Protein AF-0000000085131826 (afdb_homodimer)

InterPro domains:
  IPR032808 DoxX family [PF07681] (9-89)
  IPR051907 DoxX-like inner membrane-associated oxidoreductase [PTHR33452] (5-126)

Solvent-accessible surface area (backbone atoms only — not comparable to full-atom values): 12426 Å² total; per-residue (Å²): 129,56,71,66,39,53,52,33,40,51,50,11,44,37,35,42,13,56,40,31,32,53,53,9,47,40,25,53,76,53,46,74,66,50,27,58,48,36,41,75,70,67,45,75,63,24,58,58,52,41,31,50,48,9,50,50,24,30,52,19,16,49,16,34,56,70,34,42,39,29,45,61,18,28,52,51,39,41,52,49,50,53,53,48,36,59,61,72,28,51,30,90,79,45,63,91,51,72,69,24,52,52,24,42,51,52,34,32,48,50,40,16,38,43,10,25,36,36,35,54,51,45,44,84,69,81,64,39,75,128,130,57,70,66,38,54,52,35,39,51,50,11,43,38,35,41,12,55,41,30,30,52,52,9,48,41,25,53,76,54,46,74,66,51,27,58,47,36,42,75,69,67,44,74,63,25,58,58,52,42,30,50,47,10,52,49,24,29,51,20,14,50,14,35,56,69,34,42,38,28,42,60,18,28,52,51,40,42,53,50,50,53,52,48,37,61,62,72,28,51,31,90,78,45,64,91,52,72,68,24,51,50,24,41,50,53,34,32,49,49,40,15,36,44,9,26,33,34,35,54,51,45,43,84,68,81,65,40,74,125

Nearest PDB structures (foldseek):
  5vju-assembly1_A  TM=4.069E-01  e=2.641E+00  synthetic construct
  7vq3-assembly1_A  TM=3.635E-01  e=3.935E+00  Arabidopsis thaliana
  8d9p-assembly1_A  TM=3.200E-01  e=3.067E+00  synthetic construct
  5tcx-assembly1_A  TM=3.726E-01  e=9.652E+00  Homo sapiens
  5vju-assembly1_A  TM=4.067E-01  e=2.641E+00  synthetic construct

Secondary structure (DSSP, 8-state):
--HHHHHHHHHHHHHHHHHHHHHHHHHHH--TTHHHHHHHTT-SSHHHHHHHHHHHHHHHHHHHHH-BTHHHHHHHHHHHHHHHHHHH--GGGSPSSHHHHHHHHHHHHHHHHHHHHHHHHT--SPPB--/--HHHHHHHHHHHHHHHHHHHHHHHHHHH--TTHHHHHHHTT-SSHHHHHHHHHHHHHHHHHHHHH-BTHHHHHHHHHHHHHHHHHHH--GGGSPSSHHHHHHHHHHHHHHHHHHHHHHHHT--SPPB--

pLDDT: mean 94.78, std 8.04, range [50.81, 98.94]

Structure (mmCIF, N/CA/C/O backbone):
data_AF-0000000085131826-model_v1
#
loop_
_entity.id
_entity.type
_entity.pdbx_description
1 polymer 'DoxX family protein'
#
loop_
_atom_site.group_PDB
_atom_site.id
_atom_site.type_symbol
_atom_site.label_atom_id
_atom_site.label_alt_id
_atom_site.label_comp_id
_atom_site.label_asym_id
_atom_site.label_entity_id
_atom_site.label_seq_id
_atom_site.pdbx_PDB_ins_code
_atom_site.Cartn_x
_atom_site.Cartn_y
_atom_site.Cartn_z
_atom_site.occupancy
_atom_site.B_iso_or_equiv
_atom_site.auth_seq_id
_atom_site.auth_comp_id
_atom_site.auth_asym_id
_atom_site.auth_atom_id
_atom_site.pdbx_PDB_model_num
ATOM 1 N N . MET A 1 1 ? 2.188 25.453 6.027 1 61.59 1 MET A N 1
ATOM 2 C CA . MET A 1 1 ? 2.754 24.359 5.234 1 61.59 1 MET A CA 1
ATOM 3 C C . MET A 1 1 ? 3.242 24.875 3.883 1 61.59 1 MET A C 1
ATOM 5 O O . MET A 1 1 ? 2.504 25.547 3.166 1 61.59 1 MET A O 1
ATOM 9 N N . GLY A 1 2 ? 4.602 24.828 3.598 1 81.75 2 GLY A N 1
ATOM 10 C CA . GLY A 1 2 ? 5.168 25.391 2.383 1 81.75 2 GLY A CA 1
ATOM 11 C C . GLY A 1 2 ? 4.699 24.688 1.124 1 81.75 2 GLY A C 1
ATOM 12 O O . GLY A 1 2 ? 3.922 23.734 1.195 1 81.75 2 GLY A O 1
ATOM 13 N N . LEU A 1 3 ? 4.828 25.234 0.03 1 88.88 3 LEU A N 1
ATOM 14 C CA . LEU A 1 3 ? 4.477 24.719 -1.29 1 88.88 3 LEU A CA 1
ATOM 15 C C . LEU A 1 3 ? 4.918 23.266 -1.444 1 88.88 3 LEU A C 1
ATOM 17 O O . LEU A 1 3 ? 4.195 22.453 -2.023 1 88.88 3 LEU A O 1
ATOM 21 N N . THR A 1 4 ? 6.051 23.031 -0.93 1 89.12 4 THR A N 1
ATOM 22 C CA . THR A 1 4 ? 6.594 21.688 -1.048 1 89.12 4 THR A CA 1
ATOM 23 C C . THR A 1 4 ? 5.727 20.688 -0.289 1 89.12 4 THR A C 1
ATOM 25 O O . THR A 1 4 ? 5.426 19.609 -0.799 1 89.12 4 THR A O 1
ATOM 28 N N . ALA A 1 5 ? 5.285 21 0.836 1 91.5 5 ALA A N 1
ATOM 29 C CA . ALA A 1 5 ? 4.438 20.125 1.632 1 91.5 5 ALA A CA 1
ATOM 30 C C . ALA A 1 5 ? 3.07 19.938 0.977 1 91.5 5 ALA A C 1
ATOM 32 O O . ALA A 1 5 ? 2.51 18.844 0.994 1 91.5 5 ALA A O 1
ATOM 33 N N . ARG A 1 6 ? 2.527 21 0.386 1 92.56 6 ARG A N 1
ATOM 34 C CA . ARG A 1 6 ? 1.233 20.938 -0.284 1 92.56 6 ARG A CA 1
ATOM 35 C C . ARG A 1 6 ? 1.284 20 -1.489 1 92.56 6 ARG A C 1
ATOM 37 O O . ARG A 1 6 ? 0.374 19.188 -1.694 1 92.56 6 ARG A O 1
ATOM 44 N N . VAL A 1 7 ? 2.305 20.141 -2.24 1 95.62 7 VAL A N 1
ATOM 45 C CA . VAL A 1 7 ? 2.477 19.312 -3.434 1 95.62 7 VAL A CA 1
ATOM 46 C C . VAL A 1 7 ? 2.713 17.859 -3.031 1 95.62 7 VAL A C 1
ATOM 48 O O . VAL A 1 7 ? 2.172 16.953 -3.65 1 95.62 7 VAL A O 1
ATOM 51 N N . GLY A 1 8 ? 3.506 17.641 -1.97 1 95.44 8 GLY A N 1
ATOM 52 C CA . GLY A 1 8 ? 3.738 16.297 -1.47 1 95.44 8 GLY A CA 1
ATOM 53 C C . GLY A 1 8 ? 2.469 15.609 -1.005 1 95.44 8 GLY A C 1
ATOM 54 O O . GLY A 1 8 ? 2.266 14.422 -1.279 1 95.44 8 GLY A O 1
ATOM 55 N N . ARG A 1 9 ? 1.674 16.328 -0.325 1 95.19 9 ARG A N 1
ATOM 56 C CA . ARG A 1 9 ? 0.411 15.781 0.151 1 95.19 9 ARG A CA 1
ATOM 57 C C . ARG A 1 9 ? -0.512 15.438 -1.015 1 95.19 9 ARG A C 1
ATOM 59 O O . ARG A 1 9 ? -1.183 14.406 -1.002 1 95.19 9 ARG A O 1
ATOM 66 N N . LEU A 1 10 ? -0.528 16.328 -1.999 1 96.12 10 LEU A N 1
ATOM 67 C CA . LEU A 1 10 ? -1.319 16.062 -3.195 1 96.12 10 LEU A CA 1
ATOM 68 C C . LEU A 1 10 ? -0.824 14.805 -3.908 1 96.12 10 LEU A C 1
ATOM 70 O O . LEU A 1 10 ? -1.617 13.922 -4.25 1 96.12 10 LEU A O 1
ATOM 74 N N . LEU A 1 11 ? 0.482 14.719 -4.066 1 97.62 11 LEU A N 1
ATOM 75 C CA . LEU A 1 11 ? 1.066 13.578 -4.758 1 97.62 11 LEU A CA 1
ATOM 76 C C . LEU A 1 11 ? 0.832 12.289 -3.973 1 97.62 11 LEU A C 1
ATOM 78 O O . LEU A 1 11 ? 0.579 11.234 -4.562 1 97.62 11 LEU A O 1
ATOM 82 N N . GLY A 1 12 ? 0.965 12.359 -2.65 1 98.12 12 GLY A N 1
ATOM 83 C CA . GLY A 1 12 ? 0.693 11.195 -1.815 1 98.12 12 GLY A CA 1
ATOM 84 C C . GLY A 1 12 ? -0.727 10.68 -1.953 1 98.12 12 GLY A C 1
ATOM 85 O O . GLY A 1 12 ? -0.943 9.484 -2.141 1 98.12 12 GLY A O 1
ATOM 86 N N . ARG A 1 13 ? -1.627 11.562 -1.936 1 97.5 13 ARG A N 1
ATOM 87 C CA . ARG A 1 13 ? -3.033 11.195 -2.062 1 97.5 13 ARG A CA 1
ATOM 88 C C . ARG A 1 13 ? -3.326 10.609 -3.441 1 97.5 13 ARG A C 1
ATOM 90 O O . ARG A 1 13 ? -3.971 9.57 -3.555 1 97.5 13 ARG A O 1
ATOM 97 N N . VAL A 1 14 ? -2.881 11.266 -4.484 1 98.69 14 VAL A N 1
ATOM 98 C CA . VAL A 1 14 ? -3.166 10.852 -5.855 1 98.69 14 VAL A CA 1
ATOM 99 C C . VAL A 1 14 ? -2.514 9.5 -6.141 1 98.69 14 VAL A C 1
ATOM 101 O O . VAL A 1 14 ? -3.068 8.68 -6.871 1 98.69 14 VAL A O 1
ATOM 104 N N . ALA A 1 15 ? -1.394 9.242 -5.504 1 98.88 15 ALA A N 1
ATOM 105 C CA . ALA A 1 15 ? -0.682 7.98 -5.707 1 98.88 15 ALA A CA 1
ATOM 106 C C . ALA A 1 15 ? -1.473 6.805 -5.137 1 98.88 15 ALA A C 1
ATOM 108 O O . ALA A 1 15 ? -1.3 5.664 -5.57 1 98.88 15 ALA A O 1
ATOM 109 N N . LEU A 1 16 ? -2.373 7.031 -4.219 1 98.88 16 LEU A N 1
ATOM 110 C CA . LEU A 1 16 ? -3.18 5.988 -3.594 1 98.88 16 LEU A CA 1
ATOM 111 C C . LEU A 1 16 ? -4.336 5.574 -4.5 1 98.88 16 LEU A C 1
ATOM 113 O O . LEU A 1 16 ? -4.867 4.469 -4.375 1 98.88 16 LEU A O 1
ATOM 117 N N . ALA A 1 17 ? -4.707 6.328 -5.434 1 98.94 17 ALA A N 1
ATOM 118 C CA . ALA A 1 17 ? -5.988 6.23 -6.133 1 98.94 17 ALA A CA 1
ATOM 119 C C . ALA A 1 17 ? -5.973 5.086 -7.141 1 98.94 17 ALA A C 1
ATOM 121 O O . ALA A 1 17 ? -6.93 4.305 -7.219 1 98.94 17 ALA A O 1
ATOM 122 N N . PRO A 1 18 ? -4.902 4.91 -7.879 1 98.94 18 PRO A N 1
ATOM 123 C CA . PRO A 1 18 ? -4.984 4.004 -9.023 1 98.94 18 PRO A CA 1
ATOM 124 C C . PR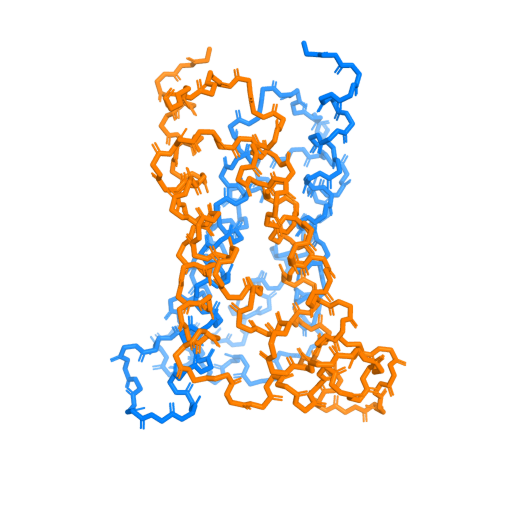O A 1 18 ? -5.293 2.564 -8.625 1 98.94 18 PRO A C 1
ATOM 126 O O . PRO A 1 18 ? -6.023 1.866 -9.328 1 98.94 18 PRO A O 1
ATOM 129 N N . ILE A 1 19 ? -4.785 2.066 -7.512 1 98.88 19 ILE A N 1
ATOM 130 C CA . ILE A 1 19 ? -5.012 0.676 -7.129 1 98.88 19 ILE A CA 1
ATOM 131 C C . ILE A 1 19 ? -6.508 0.437 -6.922 1 98.88 19 ILE A C 1
ATOM 133 O O . ILE A 1 19 ? -7.031 -0.614 -7.301 1 98.88 19 ILE A O 1
ATOM 137 N N . PHE A 1 20 ? -7.191 1.429 -6.387 1 98.94 20 PHE A N 1
ATOM 138 C CA . PHE A 1 20 ? -8.617 1.278 -6.129 1 98.94 20 PHE A CA 1
ATOM 139 C C . PHE A 1 20 ? -9.414 1.407 -7.422 1 98.94 20 PHE A C 1
ATOM 141 O O . PHE A 1 20 ? -10.391 0.676 -7.633 1 98.94 20 PHE A O 1
ATOM 148 N N . ILE A 1 21 ? -9.031 2.336 -8.266 1 98.94 21 ILE A N 1
ATOM 149 C CA . ILE A 1 21 ? -9.75 2.543 -9.516 1 98.94 21 ILE A CA 1
ATOM 150 C C . ILE A 1 21 ? -9.602 1.309 -10.406 1 98.94 21 ILE A C 1
ATOM 152 O O . ILE A 1 21 ? -10.594 0.791 -10.922 1 98.94 21 ILE A O 1
ATOM 156 N N . VAL A 1 22 ? -8.43 0.796 -10.531 1 98.56 22 VAL A N 1
ATOM 157 C CA . VAL A 1 22 ? -8.156 -0.328 -11.422 1 98.56 22 VAL A CA 1
ATOM 158 C C . VAL A 1 22 ? -8.773 -1.603 -10.852 1 98.56 22 VAL A C 1
ATOM 160 O O . VAL A 1 22 ? -9.484 -2.324 -11.547 1 98.56 22 VAL A O 1
ATOM 163 N N . ALA A 1 23 ? -8.516 -1.938 -9.578 1 98.12 23 ALA A N 1
ATOM 164 C CA . ALA A 1 23 ? -9.086 -3.129 -8.953 1 98.12 23 ALA A CA 1
ATOM 165 C C . ALA A 1 23 ? -10.609 -3.062 -8.922 1 98.12 23 ALA A C 1
ATOM 167 O O . ALA A 1 23 ? -11.289 -4.074 -9.125 1 98.12 23 ALA A O 1
ATOM 168 N N . GLY A 1 24 ? -11.078 -1.863 -8.625 1 98.69 24 GLY A N 1
ATOM 169 C CA . GLY A 1 24 ? -12.523 -1.702 -8.617 1 98.69 24 GLY A CA 1
ATOM 170 C C . GLY A 1 24 ? -13.156 -1.951 -9.977 1 98.69 24 GLY A C 1
ATOM 171 O O . GLY A 1 24 ? -14.18 -2.633 -10.07 1 98.69 24 GLY A O 1
ATOM 172 N N . PHE A 1 25 ? -12.578 -1.338 -10.961 1 98.38 25 PHE A N 1
ATOM 173 C CA . PHE A 1 25 ? -13.102 -1.524 -12.312 1 98.38 25 PHE A CA 1
ATOM 174 C C . PHE A 1 25 ? -13.062 -2.994 -12.703 1 98.38 25 PHE A C 1
ATOM 176 O O . PHE A 1 25 ? -14 -3.504 -13.312 1 98.38 25 PHE A O 1
ATOM 183 N N . GLU A 1 26 ? -11.984 -3.666 -12.406 1 97.38 26 GLU A N 1
ATOM 184 C CA . GLU A 1 26 ? -11.883 -5.094 -12.68 1 97.38 26 GLU A CA 1
ATOM 185 C C . GLU A 1 26 ? -12.977 -5.879 -11.961 1 97.38 26 GLU A C 1
ATOM 187 O O . GLU A 1 26 ? -13.602 -6.766 -12.547 1 97.38 26 GLU A O 1
ATOM 192 N N . ALA A 1 27 ? -13.18 -5.523 -10.688 1 97.75 27 ALA A N 1
ATOM 193 C CA . ALA A 1 27 ? -14.203 -6.211 -9.898 1 97.75 27 ALA A CA 1
ATOM 194 C C . ALA A 1 27 ? -15.594 -5.977 -10.484 1 97.75 27 ALA A C 1
ATOM 196 O O . ALA A 1 27 ? -16.453 -6.859 -10.422 1 97.75 27 ALA A O 1
ATOM 197 N N . LEU A 1 28 ? -15.805 -4.824 -11.062 1 97.38 28 LEU A N 1
ATOM 198 C CA . LEU A 1 28 ? -17.078 -4.469 -11.672 1 97.38 28 LEU A CA 1
ATOM 199 C C . LEU A 1 28 ? -17.281 -5.207 -12.992 1 97.38 28 LEU A C 1
ATOM 201 O O . LEU A 1 28 ? -18.344 -5.773 -13.234 1 97.38 28 LEU A O 1
ATOM 205 N N . ARG A 1 29 ? -16.234 -5.262 -13.758 1 96.44 29 ARG A N 1
ATOM 206 C CA . ARG A 1 29 ? -16.344 -5.766 -15.125 1 96.44 29 ARG A CA 1
ATOM 207 C C . ARG A 1 29 ? -16.219 -7.285 -15.164 1 96.44 29 ARG A C 1
ATOM 209 O O . ARG A 1 29 ? -16.938 -7.957 -15.898 1 96.44 29 ARG A O 1
ATOM 216 N N . ASP A 1 30 ? -15.305 -7.805 -14.406 1 95.94 30 ASP A N 1
ATOM 217 C CA . ASP A 1 30 ? -14.977 -9.227 -14.344 1 95.94 30 ASP A CA 1
ATOM 218 C C . ASP A 1 30 ? -14.516 -9.625 -12.945 1 95.94 30 ASP A C 1
ATOM 220 O O . ASP A 1 30 ? -13.312 -9.656 -12.664 1 95.94 30 ASP A O 1
ATOM 224 N N . PRO A 1 31 ? -15.484 -10.047 -12.203 1 95.31 31 PRO A N 1
ATOM 225 C CA . PRO A 1 31 ? -15.172 -10.289 -10.789 1 95.31 31 PRO A CA 1
ATOM 226 C C . PRO A 1 31 ? -14.172 -11.422 -10.594 1 95.31 31 PRO A C 1
ATOM 228 O O . PRO A 1 31 ? -13.555 -11.531 -9.531 1 95.31 31 PRO A O 1
ATOM 231 N N . GLY A 1 32 ? -14.078 -12.281 -11.68 1 93.19 32 GLY A N 1
ATOM 232 C CA . GLY A 1 32 ? -13.133 -13.375 -11.555 1 93.19 32 GLY A CA 1
ATOM 233 C C . GLY A 1 32 ? -13.414 -14.281 -10.375 1 93.19 32 GLY A C 1
ATOM 234 O O . GLY A 1 32 ? -14.547 -14.727 -10.188 1 93.19 32 GLY A O 1
ATOM 235 N N . HIS A 1 33 ? -12.383 -14.562 -9.57 1 93.5 33 HIS A N 1
ATOM 236 C CA . HIS A 1 33 ? -12.492 -15.508 -8.469 1 93.5 33 HIS A CA 1
ATOM 237 C C . HIS A 1 33 ? -12.992 -14.82 -7.203 1 93.5 33 HIS A C 1
ATOM 239 O O . HIS A 1 33 ? -13.273 -15.477 -6.199 1 93.5 33 HIS A O 1
ATOM 245 N N . ARG A 1 34 ? -13.242 -13.555 -7.223 1 96.44 34 ARG A N 1
ATOM 246 C CA . ARG A 1 34 ? -13.586 -12.789 -6.031 1 96.44 34 ARG A CA 1
ATOM 247 C C . ARG A 1 34 ? -14.883 -13.289 -5.41 1 96.44 34 ARG A C 1
ATOM 249 O O . ARG A 1 34 ? -14.977 -13.438 -4.188 1 96.44 34 ARG A O 1
ATOM 256 N N . PRO A 1 35 ? -15.852 -13.602 -6.254 1 97.69 35 PRO A N 1
ATOM 257 C CA . PRO A 1 35 ? -17.094 -14.086 -5.645 1 97.69 35 PRO A CA 1
ATOM 258 C C . PRO A 1 35 ? -16.922 -15.414 -4.914 1 97.69 35 PRO A C 1
ATOM 260 O O . PRO A 1 35 ? -17.562 -15.648 -3.883 1 97.69 35 PRO A O 1
ATOM 263 N N . GLU A 1 36 ? -16.125 -16.266 -5.387 1 96.88 36 GLU A N 1
ATOM 264 C CA . GLU A 1 36 ? -15.859 -17.531 -4.715 1 96.88 36 GLU A CA 1
ATOM 265 C C . GLU A 1 36 ? -15.219 -17.312 -3.348 1 96.88 36 GLU A C 1
ATOM 267 O O . GLU A 1 36 ? -15.57 -17.984 -2.379 1 96.88 36 GLU A O 1
ATOM 272 N N . VAL A 1 37 ? -14.297 -16.375 -3.299 1 95.06 37 VAL A N 1
ATOM 273 C CA . VAL A 1 37 ? -13.633 -16.031 -2.043 1 95.06 37 VAL A CA 1
ATOM 274 C C . VAL A 1 37 ? -14.656 -15.484 -1.053 1 95.06 37 VAL A C 1
ATOM 276 O O . VAL A 1 37 ? -14.672 -15.883 0.114 1 95.06 37 VAL A O 1
ATOM 279 N N . ALA A 1 38 ? -15.5 -14.641 -1.509 1 96.69 38 ALA A N 1
ATOM 280 C CA . ALA A 1 38 ? -16.547 -14.047 -0.673 1 96.69 38 ALA A CA 1
ATOM 281 C C . ALA A 1 38 ? -17.516 -15.109 -0.181 1 96.69 38 ALA A C 1
ATOM 283 O O . ALA A 1 38 ? -17.922 -15.094 0.981 1 96.69 38 ALA A O 1
ATOM 284 N N . ALA A 1 39 ? -17.797 -16.016 -1.112 1 97.12 39 ALA A N 1
ATOM 285 C CA . ALA A 1 39 ? -18.719 -17.109 -0.752 1 97.12 39 ALA A CA 1
ATOM 286 C C . ALA A 1 39 ? -18.109 -17.984 0.339 1 97.12 39 ALA A C 1
ATOM 288 O O . ALA A 1 39 ? -18.797 -18.375 1.28 1 97.12 39 ALA A O 1
ATOM 289 N N . LYS A 1 40 ? -16.891 -18.281 0.202 1 95.06 40 LYS A N 1
ATOM 290 C CA . LYS A 1 40 ? -16.188 -19.125 1.184 1 95.06 40 LYS A CA 1
ATOM 291 C C . LYS A 1 40 ? -16.172 -18.453 2.553 1 95.06 40 LYS A C 1
ATOM 293 O O . LYS A 1 40 ? -16.156 -19.125 3.584 1 95.06 40 LYS A O 1
ATOM 298 N N . ALA A 1 41 ? -16.234 -17.141 2.562 1 94.88 41 ALA A N 1
ATOM 299 C CA . ALA A 1 41 ? -16.234 -16.391 3.811 1 94.88 41 ALA A CA 1
ATOM 300 C C . ALA A 1 41 ? -17.641 -16.266 4.387 1 94.88 41 ALA A C 1
ATOM 302 O O . ALA A 1 41 ? -17.844 -15.656 5.438 1 94.88 41 ALA A O 1
ATOM 303 N N . GLY A 1 42 ? -18.641 -16.734 3.652 1 95.56 42 GLY A N 1
ATOM 304 C CA . GLY A 1 42 ? -20 -16.781 4.16 1 95.56 42 GLY A CA 1
ATOM 305 C C . GLY A 1 42 ? -20.797 -15.539 3.836 1 95.56 42 GLY A C 1
ATOM 306 O O . GLY A 1 42 ? -21.859 -15.297 4.438 1 95.56 42 GLY A O 1
ATOM 307 N N . LEU A 1 43 ? -20.312 -14.766 2.949 1 96.12 43 LEU A N 1
ATOM 308 C CA . LEU A 1 43 ? -21.031 -13.547 2.6 1 96.12 43 LEU A CA 1
ATOM 309 C C . LEU A 1 43 ? -22.188 -13.852 1.651 1 96.12 43 LEU A C 1
ATOM 311 O O . LEU A 1 43 ? -22.047 -14.672 0.744 1 96.12 43 LEU A O 1
ATOM 315 N N . PRO A 1 44 ? -23.281 -13.234 1.965 1 96.69 44 PRO A N 1
ATOM 316 C CA . PRO A 1 44 ? -24.422 -13.438 1.061 1 96.69 44 PRO A CA 1
ATOM 317 C C . PRO A 1 44 ? -24.266 -12.695 -0.263 1 96.69 44 PRO A C 1
ATOM 319 O O . PRO A 1 44 ? -23.562 -11.68 -0.327 1 96.69 44 PRO A O 1
ATOM 322 N N . SER A 1 45 ? -24.875 -13.25 -1.312 1 97.56 45 SER A N 1
ATOM 323 C CA . SER A 1 45 ? -24.859 -12.625 -2.631 1 97.56 45 SER A CA 1
ATOM 324 C C . SER A 1 45 ? -23.438 -12.219 -3.035 1 97.56 45 SER A C 1
ATOM 326 O O . SER A 1 45 ? -23.188 -11.062 -3.379 1 97.56 45 SER A O 1
ATOM 328 N N . PRO A 1 46 ? -22.609 -13.156 -3.137 1 97.56 46 PRO A N 1
ATOM 329 C CA . PRO A 1 46 ? -21.188 -12.852 -3.287 1 97.56 46 PRO A CA 1
ATOM 330 C C . PRO A 1 46 ? -20.891 -12.008 -4.527 1 97.56 46 PRO A C 1
ATOM 332 O O . PRO A 1 46 ? -20.109 -11.062 -4.461 1 97.56 46 PRO A O 1
ATOM 335 N N . GLU A 1 47 ? -21.438 -12.328 -5.605 1 97.62 47 GLU A N 1
ATOM 336 C CA . GLU A 1 47 ? -21.156 -11.57 -6.82 1 97.62 47 GLU A CA 1
ATOM 337 C C . GLU A 1 47 ? -21.625 -10.125 -6.691 1 97.62 47 GLU A C 1
ATOM 339 O O . GLU A 1 47 ? -20.922 -9.195 -7.105 1 97.62 47 GLU A O 1
ATOM 344 N N . LEU A 1 48 ? -22.734 -9.977 -6.141 1 97.88 48 LEU A N 1
ATOM 345 C CA . LEU A 1 48 ? -23.266 -8.625 -5.945 1 97.88 48 LEU A CA 1
ATOM 346 C C . LEU A 1 48 ? -22.359 -7.82 -5.023 1 97.88 48 LEU A C 1
ATOM 348 O O . LEU A 1 48 ? -22.062 -6.656 -5.301 1 97.88 48 LEU A O 1
ATOM 352 N N . LEU A 1 49 ? -21.969 -8.422 -3.963 1 98 49 LEU A N 1
ATOM 353 C CA . LEU A 1 49 ? -21.109 -7.734 -3.002 1 98 49 LEU A CA 1
ATOM 354 C C . LEU A 1 49 ? -19.797 -7.332 -3.643 1 98 49 LEU A C 1
ATOM 356 O O . LEU A 1 49 ? -19.281 -6.238 -3.391 1 98 49 LEU A O 1
ATOM 360 N N . VAL A 1 50 ? -19.281 -8.227 -4.484 1 98.31 50 VAL A N 1
ATOM 361 C CA . VAL A 1 50 ? -18.016 -7.957 -5.152 1 98.31 50 VAL A CA 1
ATOM 362 C C . VAL A 1 50 ? -18.172 -6.773 -6.109 1 98.31 50 VAL A C 1
ATOM 364 O O . VAL A 1 50 ? -17.328 -5.879 -6.145 1 98.31 50 VAL A O 1
ATOM 367 N N . ARG A 1 51 ? -19.203 -6.719 -6.812 1 98.56 51 ARG A N 1
ATOM 368 C CA . ARG A 1 51 ? -19.422 -5.645 -7.777 1 98.56 51 ARG A CA 1
ATOM 369 C C . ARG A 1 51 ? -19.75 -4.332 -7.078 1 98.56 51 ARG A C 1
ATOM 371 O O . ARG A 1 51 ? -19.312 -3.264 -7.523 1 98.56 51 ARG A O 1
ATOM 378 N N . LEU A 1 52 ? -20.469 -4.41 -5.969 1 98.25 52 LEU A N 1
ATOM 379 C CA . LEU A 1 52 ? -20.734 -3.211 -5.184 1 98.25 52 LEU A CA 1
ATOM 380 C C . LEU A 1 52 ? -19.438 -2.646 -4.602 1 98.25 52 LEU A C 1
ATOM 382 O O . LEU A 1 52 ? -19.234 -1.431 -4.602 1 98.25 52 LEU A O 1
ATOM 386 N N . ASN A 1 53 ? -18.703 -3.555 -4.125 1 98.44 53 ASN A N 1
ATOM 387 C CA . ASN A 1 53 ? -17.391 -3.115 -3.637 1 98.44 53 ASN A CA 1
ATOM 388 C C . ASN A 1 53 ? -16.562 -2.475 -4.746 1 98.44 53 ASN A C 1
ATOM 390 O O . ASN A 1 53 ? -15.891 -1.47 -4.52 1 98.44 53 ASN A O 1
ATOM 394 N N . GLY A 1 54 ? -16.578 -3.156 -5.934 1 98.75 54 GLY A N 1
ATOM 395 C CA . GLY A 1 54 ? -15.891 -2.568 -7.074 1 98.75 54 GLY A CA 1
ATOM 396 C C . GLY A 1 54 ? -16.344 -1.15 -7.375 1 98.75 54 GLY A C 1
ATOM 397 O O . GLY A 1 54 ? -15.516 -0.267 -7.609 1 98.75 54 GLY A O 1
ATOM 398 N N . ALA A 1 55 ? -17.609 -0.923 -7.324 1 98.81 55 ALA A N 1
ATOM 399 C CA . ALA A 1 55 ? -18.156 0.407 -7.574 1 98.81 55 ALA A CA 1
ATOM 400 C C . ALA A 1 55 ? -17.688 1.402 -6.52 1 98.81 55 ALA A C 1
ATOM 402 O O . ALA A 1 55 ? -17.328 2.537 -6.844 1 98.81 55 ALA A O 1
ATOM 403 N N . ALA A 1 56 ? -17.719 0.971 -5.301 1 98.69 56 ALA A N 1
ATOM 404 C CA . ALA A 1 56 ? -17.266 1.817 -4.199 1 98.69 56 ALA A CA 1
ATOM 405 C C . ALA A 1 56 ? -15.781 2.17 -4.355 1 98.69 56 ALA A C 1
ATOM 407 O O . ALA A 1 56 ? -15.383 3.307 -4.098 1 98.69 56 ALA A O 1
ATOM 408 N N . MET A 1 57 ? -15.055 1.193 -4.793 1 98.94 57 MET A N 1
ATOM 409 C CA . MET A 1 57 ? -13.617 1.406 -4.969 1 98.94 57 MET A CA 1
ATOM 410 C C . MET A 1 57 ? -13.352 2.393 -6.098 1 98.94 57 MET A C 1
ATOM 412 O O . MET A 1 57 ? -12.508 3.283 -5.965 1 98.94 57 MET A O 1
ATOM 416 N N . VAL A 1 58 ? -14.016 2.26 -7.18 1 98.88 58 VAL A N 1
ATOM 417 C CA . VAL A 1 58 ? -13.852 3.197 -8.281 1 98.88 58 VAL A CA 1
ATOM 418 C C . VAL A 1 58 ? -14.242 4.602 -7.836 1 98.88 58 VAL A C 1
ATOM 420 O O . VAL A 1 58 ? -13.5 5.562 -8.055 1 98.88 58 VAL A O 1
ATOM 423 N N . ALA A 1 59 ? -15.367 4.715 -7.18 1 98.88 59 ALA A N 1
ATOM 424 C CA . ALA A 1 59 ? -15.836 6.012 -6.703 1 98.88 59 ALA A CA 1
ATOM 425 C C . ALA A 1 59 ? -14.852 6.625 -5.711 1 98.88 59 ALA A C 1
ATOM 427 O O . ALA A 1 59 ? -14.516 7.809 -5.812 1 98.88 59 ALA A O 1
ATOM 428 N N . GLY A 1 60 ? -14.461 5.824 -4.773 1 98.88 60 GLY A N 1
ATOM 429 C CA . GLY A 1 60 ? -13.5 6.309 -3.793 1 98.88 60 GLY A CA 1
ATOM 430 C C . GLY A 1 60 ? -12.164 6.699 -4.406 1 98.88 60 GLY A C 1
ATOM 431 O O . GLY A 1 60 ? -11.594 7.727 -4.047 1 98.88 60 GLY A O 1
ATOM 432 N N . GLY A 1 61 ? -11.648 5.816 -5.305 1 98.88 61 GLY A N 1
ATOM 433 C CA . GLY A 1 61 ? -10.414 6.148 -6.008 1 98.88 61 GLY A CA 1
ATOM 434 C C . GLY A 1 61 ? -10.5 7.457 -6.77 1 98.88 61 GLY A C 1
ATOM 435 O O . GLY A 1 61 ? -9.57 8.266 -6.73 1 98.88 61 GLY A O 1
ATOM 436 N N . LEU A 1 62 ? -11.555 7.684 -7.457 1 98.81 62 LEU A N 1
ATOM 437 C CA . 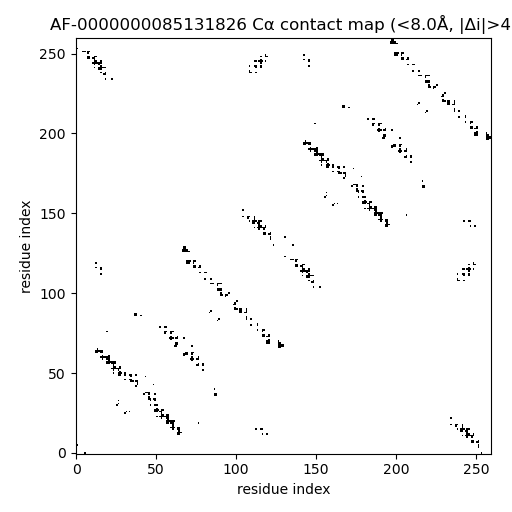LEU A 1 62 ? -11.758 8.93 -8.188 1 98.81 62 LEU A CA 1
ATOM 438 C C . LEU A 1 62 ? -11.852 10.109 -7.23 1 98.81 62 LEU A C 1
ATOM 440 O O . LEU A 1 62 ? -11.352 11.203 -7.527 1 98.81 62 LEU A O 1
ATOM 444 N N . GLY A 1 63 ? -12.531 9.898 -6.145 1 98.44 63 GLY A N 1
ATOM 445 C CA . GLY A 1 63 ? -12.562 10.938 -5.125 1 98.44 63 GLY A CA 1
ATOM 446 C C . GLY A 1 63 ? -11.18 11.328 -4.629 1 98.44 63 GLY A C 1
ATOM 447 O O . GLY A 1 63 ? -10.883 12.508 -4.473 1 98.44 63 GLY A O 1
ATOM 448 N N . LEU A 1 64 ? -10.328 10.375 -4.391 1 98.44 64 LEU A N 1
ATOM 449 C CA . LEU A 1 64 ? -8.961 10.656 -3.963 1 98.44 64 LEU A CA 1
ATOM 450 C C . LEU A 1 64 ? -8.188 11.398 -5.047 1 98.44 64 LEU A C 1
ATOM 452 O O . LEU A 1 64 ? -7.484 12.367 -4.758 1 98.44 64 LEU A O 1
ATOM 456 N N . ALA A 1 65 ? -8.32 10.914 -6.273 1 98.38 65 ALA A N 1
ATOM 457 C CA . ALA A 1 65 ? -7.566 11.477 -7.395 1 98.38 65 ALA A CA 1
ATOM 458 C C . ALA A 1 65 ? -7.957 12.93 -7.645 1 98.38 65 ALA A C 1
ATOM 460 O O . ALA A 1 65 ? -7.102 13.758 -7.969 1 98.38 65 ALA A O 1
ATOM 461 N N . THR A 1 66 ? -9.203 13.258 -7.418 1 97.31 66 THR A N 1
ATOM 462 C CA . THR A 1 66 ? -9.688 14.594 -7.746 1 97.31 66 THR A CA 1
ATOM 463 C C . THR A 1 66 ? -9.695 15.484 -6.508 1 97.31 66 THR A C 1
ATOM 465 O O . THR A 1 66 ? -9.781 16.719 -6.617 1 97.31 66 THR A O 1
ATOM 468 N N . GLY A 1 67 ? -9.742 14.906 -5.426 1 96.06 67 GLY A N 1
ATOM 469 C CA . GLY A 1 67 ? -9.836 15.648 -4.18 1 96.06 67 GLY A CA 1
ATOM 470 C C . GLY A 1 67 ? -11.273 15.93 -3.768 1 96.06 67 GLY A C 1
ATOM 471 O O . GLY A 1 67 ? -11.516 16.578 -2.75 1 96.06 67 GLY A O 1
ATOM 472 N N . LEU A 1 68 ? -12.18 15.422 -4.531 1 95.94 68 LEU A N 1
ATOM 473 C CA . LEU A 1 68 ? -13.594 15.617 -4.215 1 95.94 68 LEU A CA 1
ATOM 474 C C . LEU A 1 68 ? -14 14.781 -3.008 1 95.94 68 LEU A C 1
ATOM 476 O O . LEU A 1 68 ? -13.977 13.547 -3.062 1 95.94 68 LEU A O 1
ATOM 480 N N . ARG A 1 69 ? -14.422 15.43 -1.907 1 96.44 69 ARG A N 1
ATOM 481 C CA . ARG A 1 69 ? -14.797 14.766 -0.661 1 96.44 69 ARG A CA 1
ATOM 482 C C . ARG A 1 69 ? -13.766 13.719 -0.269 1 96.44 69 ARG A C 1
ATOM 484 O O . ARG A 1 69 ? -14.109 12.562 0.004 1 96.44 69 ARG A O 1
ATOM 491 N N . ARG A 1 70 ? -12.562 14.094 -0.247 1 96.5 70 ARG A N 1
ATOM 492 C CA . ARG A 1 70 ? -11.453 13.164 -0.1 1 96.5 70 ARG A CA 1
ATOM 493 C C . ARG A 1 70 ? -11.539 12.414 1.228 1 96.5 70 ARG A C 1
ATOM 495 O O . ARG A 1 70 ? -11.133 11.258 1.321 1 96.5 70 ARG A O 1
ATOM 502 N N . ARG A 1 71 ? -12.07 13.023 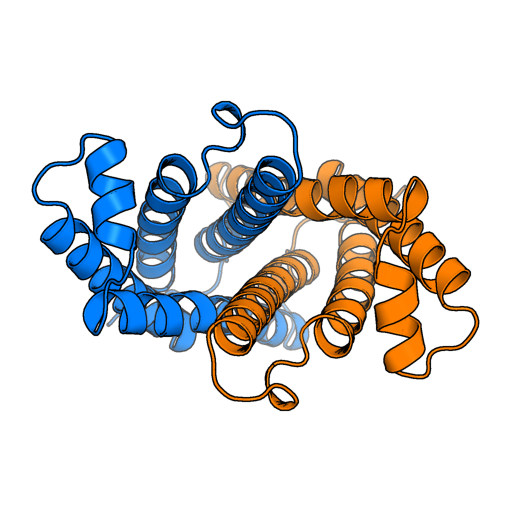2.262 1 96.69 71 ARG A N 1
ATOM 503 C CA . ARG A 1 71 ? -12.188 12.336 3.543 1 96.69 71 ARG A CA 1
ATOM 504 C C . ARG A 1 71 ? -13.219 11.211 3.475 1 96.69 71 ARG A C 1
ATOM 506 O O . ARG A 1 71 ? -12.977 10.109 3.969 1 96.69 71 ARG A O 1
ATOM 513 N N . LEU A 1 72 ? -14.328 11.555 2.863 1 97.5 72 LEU A N 1
ATOM 514 C CA . LEU A 1 72 ? -15.367 10.539 2.695 1 97.5 72 LEU A CA 1
ATOM 515 C C . LEU A 1 72 ? -14.883 9.414 1.787 1 97.5 72 LEU A C 1
ATOM 517 O O . LEU A 1 72 ? -15.148 8.234 2.053 1 97.5 72 LEU A O 1
ATOM 521 N N . ALA A 1 73 ? -14.25 9.805 0.729 1 98.5 73 ALA A N 1
ATOM 522 C CA . ALA A 1 73 ? -13.672 8.812 -0.177 1 98.5 73 ALA A CA 1
ATOM 523 C C . ALA A 1 73 ? -12.703 7.895 0.562 1 98.5 73 ALA A C 1
ATOM 525 O O . ALA A 1 73 ? -12.789 6.668 0.443 1 98.5 73 ALA A O 1
ATOM 526 N N . ALA A 1 74 ? -11.844 8.461 1.36 1 98.75 74 ALA A N 1
ATOM 527 C CA . ALA A 1 74 ? -10.852 7.676 2.1 1 98.75 74 ALA A CA 1
ATOM 528 C C . ALA A 1 74 ? -11.523 6.766 3.123 1 98.75 74 ALA A C 1
ATOM 530 O O . ALA A 1 74 ? -11.133 5.609 3.285 1 98.75 74 ALA A O 1
ATOM 531 N N . LEU A 1 75 ? -12.508 7.254 3.793 1 98.62 75 LEU A N 1
ATOM 532 C CA . LEU A 1 75 ? -13.219 6.445 4.781 1 98.62 75 LEU A CA 1
ATOM 533 C C . LEU A 1 75 ? -13.922 5.27 4.113 1 98.62 75 LEU A C 1
ATOM 535 O O . LEU A 1 75 ? -13.898 4.152 4.637 1 98.62 75 LEU A O 1
ATOM 539 N N . GLY A 1 76 ? -14.562 5.559 3.018 1 98.81 76 GLY A N 1
ATOM 540 C CA . GLY A 1 76 ? -15.172 4.477 2.264 1 98.81 76 GLY A CA 1
ATOM 541 C C . GLY A 1 76 ? -14.172 3.436 1.796 1 98.81 76 GLY A C 1
ATOM 542 O O . GLY A 1 76 ? -14.445 2.234 1.86 1 98.81 76 GLY A O 1
ATOM 543 N N . LEU A 1 77 ? -13.055 3.863 1.364 1 98.94 77 LEU A N 1
ATOM 544 C CA . LEU A 1 77 ? -12.016 2.953 0.888 1 98.94 77 LEU A CA 1
ATOM 545 C C . LEU A 1 77 ? -11.391 2.188 2.049 1 98.94 77 LEU A C 1
ATOM 547 O O . LEU A 1 77 ? -11.008 1.027 1.897 1 98.94 77 LEU A O 1
ATOM 551 N N . ILE A 1 78 ? -11.266 2.795 3.227 1 98.94 78 ILE A N 1
ATOM 552 C CA . ILE A 1 78 ? -10.805 2.086 4.418 1 98.94 78 ILE A CA 1
ATOM 553 C C . ILE A 1 78 ? -11.758 0.932 4.727 1 98.94 78 ILE A C 1
ATOM 555 O O . ILE A 1 78 ? -11.32 -0.187 5 1 98.94 78 ILE A O 1
ATOM 559 N N . ALA A 1 79 ? -13.031 1.242 4.656 1 98.81 79 ALA A N 1
ATOM 560 C CA . ALA A 1 79 ? -14.016 0.199 4.918 1 98.81 79 ALA A CA 1
ATOM 561 C C . ALA A 1 79 ? -13.93 -0.913 3.875 1 98.81 79 ALA A C 1
ATOM 563 O O . ALA A 1 79 ? -13.906 -2.096 4.223 1 98.81 79 ALA A O 1
ATOM 564 N N . SER A 1 80 ? -13.875 -0.558 2.629 1 98.69 80 SER A N 1
ATOM 565 C CA . SER A 1 80 ? -13.805 -1.521 1.536 1 98.69 80 SER A CA 1
ATOM 566 C C . SER A 1 80 ? -12.531 -2.365 1.623 1 98.69 80 SER A C 1
ATOM 568 O O . SER A 1 80 ? -12.602 -3.596 1.613 1 98.69 80 SER A O 1
ATOM 570 N N . LEU A 1 81 ? -11.414 -1.692 1.743 1 98.75 81 LEU A N 1
ATOM 571 C CA . LEU A 1 81 ? -10.125 -2.379 1.793 1 98.75 81 LEU A CA 1
ATOM 572 C C . LEU A 1 81 ? -10.016 -3.236 3.051 1 98.75 81 LEU A C 1
ATOM 574 O O . LEU A 1 81 ? -9.453 -4.332 3.012 1 98.75 81 LEU A O 1
ATOM 578 N N . GLY A 1 82 ? -10.5 -2.674 4.199 1 98.62 82 GLY A N 1
ATOM 579 C CA . GLY A 1 82 ? -10.508 -3.465 5.422 1 98.62 82 GLY A CA 1
ATOM 580 C C . GLY A 1 82 ? -11.258 -4.773 5.281 1 98.62 82 GLY A C 1
ATOM 581 O O . GLY A 1 82 ? -10.742 -5.836 5.633 1 98.62 82 GLY A O 1
ATOM 582 N N . ALA A 1 83 ? -12.445 -4.672 4.711 1 97 83 ALA A N 1
ATOM 583 C CA . ALA A 1 83 ? -13.273 -5.859 4.531 1 97 83 ALA A CA 1
ATOM 584 C C . ALA A 1 83 ? -12.633 -6.832 3.543 1 97 83 ALA A C 1
ATOM 586 O O . ALA A 1 83 ? -12.547 -8.031 3.812 1 97 83 ALA A O 1
ATOM 587 N N . THR A 1 84 ? -12.117 -6.328 2.441 1 96.94 84 THR A N 1
ATOM 588 C CA . THR A 1 84 ? -11.578 -7.203 1.407 1 96.94 84 THR A CA 1
ATOM 589 C C . THR A 1 84 ? -10.258 -7.824 1.859 1 96.94 84 THR A C 1
ATOM 591 O O . THR A 1 84 ? -9.898 -8.914 1.416 1 96.94 84 THR A O 1
ATOM 594 N N . THR A 1 85 ? -9.555 -7.121 2.748 1 97.88 85 THR A N 1
ATOM 595 C CA . THR A 1 85 ? -8.297 -7.652 3.254 1 97.88 85 THR A CA 1
ATOM 596 C C . THR A 1 85 ? -8.539 -8.852 4.172 1 97.88 85 THR A C 1
ATOM 598 O O . THR A 1 85 ? -7.898 -9.891 4.027 1 97.88 85 THR A O 1
ATOM 601 N N . VAL A 1 86 ? -9.492 -8.734 5.094 1 97.06 86 VAL A N 1
ATOM 602 C CA . VAL A 1 86 ? -9.781 -9.805 6.043 1 97.06 86 VAL A CA 1
ATOM 603 C C . VAL A 1 86 ? -10.352 -11.008 5.305 1 97.06 86 VAL A C 1
ATOM 605 O O . VAL A 1 86 ? -10.008 -12.156 5.613 1 97.06 86 VAL A O 1
ATOM 608 N N . VAL A 1 87 ? -11.133 -10.773 4.309 1 95.44 87 VAL A N 1
ATOM 609 C CA . VAL A 1 87 ? -11.812 -11.836 3.584 1 95.44 87 VAL A CA 1
ATOM 610 C C . VAL A 1 87 ? -10.867 -12.445 2.549 1 95.44 87 VAL A C 1
ATOM 612 O O . VAL A 1 87 ? -10.852 -13.664 2.355 1 95.44 87 VAL A O 1
ATOM 615 N N . GLY A 1 88 ? -10.125 -11.586 1.892 1 94.69 88 GLY A N 1
ATOM 616 C CA . GLY A 1 88 ? -9.367 -12.016 0.727 1 94.69 88 GLY A CA 1
ATOM 617 C C . GLY A 1 88 ? -7.953 -12.453 1.063 1 94.69 88 GLY A C 1
ATOM 618 O O . GLY A 1 88 ? -7.297 -13.117 0.259 1 94.69 88 GLY A O 1
ATOM 619 N N . HIS A 1 89 ? -7.414 -12.07 2.213 1 95.69 89 HIS A N 1
ATOM 620 C CA . HIS A 1 89 ? -6.031 -12.383 2.559 1 95.69 89 HIS A CA 1
ATOM 621 C C . HIS A 1 89 ? -5.926 -12.883 3.994 1 95.69 89 HIS A C 1
ATOM 623 O O . HIS A 1 89 ? -5.109 -12.383 4.773 1 95.69 89 HIS A O 1
ATOM 629 N N . PRO A 1 90 ? -6.75 -13.922 4.344 1 94.19 90 PRO A N 1
ATOM 630 C CA . PRO A 1 90 ? -6.672 -14.508 5.684 1 94.19 90 PRO A CA 1
ATOM 631 C C . PRO A 1 90 ? -5.496 -15.469 5.84 1 94.19 90 PRO A C 1
ATOM 633 O O . PRO A 1 90 ? -5.695 -16.672 5.988 1 94.19 90 PRO A O 1
ATOM 636 N N . PHE A 1 91 ? -4.32 -14.953 5.887 1 95.56 91 PHE A N 1
ATOM 637 C CA . PHE A 1 91 ? -3.115 -15.773 5.871 1 95.56 91 PHE A CA 1
ATOM 638 C C . PHE A 1 91 ? -3.051 -16.656 7.109 1 95.56 91 PHE A C 1
ATOM 640 O O . PHE A 1 91 ? -2.434 -17.719 7.082 1 95.56 91 PHE A O 1
ATOM 647 N N . TRP A 1 92 ? -3.719 -16.359 8.219 1 94.88 92 TRP A N 1
ATOM 648 C CA . TRP A 1 92 ? -3.701 -17.125 9.461 1 94.88 92 TRP A CA 1
ATOM 649 C C . TRP A 1 92 ? -4.516 -18.406 9.32 1 94.88 92 TRP A C 1
ATOM 651 O O . TRP A 1 92 ? -4.426 -19.297 10.172 1 94.88 92 TRP A O 1
ATOM 661 N N . ARG A 1 93 ? -5.289 -18.516 8.258 1 92.44 93 ARG A N 1
ATOM 662 C CA . ARG A 1 93 ? -6.07 -19.719 8.016 1 92.44 93 ARG A CA 1
ATOM 663 C C . ARG A 1 93 ? -5.348 -20.656 7.059 1 92.44 93 ARG A C 1
ATOM 665 O O . ARG A 1 93 ? -5.797 -21.781 6.824 1 92.44 93 ARG A O 1
ATOM 672 N N . GLU A 1 94 ? -4.234 -20.172 6.492 1 91.81 94 GLU A N 1
ATOM 673 C CA . GLU A 1 94 ? -3.518 -20.953 5.488 1 91.81 94 GLU A CA 1
ATOM 674 C C . GLU A 1 94 ? -2.469 -21.844 6.133 1 91.81 94 GLU A C 1
ATOM 676 O O . GLU A 1 94 ? -1.862 -21.484 7.141 1 91.81 94 GLU A O 1
ATOM 681 N N . GLU A 1 95 ? -2.266 -22.969 5.465 1 93.06 95 GLU A N 1
ATOM 682 C CA . GLU A 1 95 ? -1.164 -23.828 5.867 1 93.06 95 GLU A CA 1
ATOM 683 C C . GLU A 1 95 ? 0.185 -23.219 5.496 1 93.06 95 GLU A C 1
ATOM 685 O O . GLU A 1 95 ? 0.281 -22.453 4.547 1 93.06 95 GLU A O 1
ATOM 690 N N . PRO A 1 96 ? 1.166 -23.594 6.27 1 93.25 96 PRO A N 1
ATOM 691 C CA . PRO A 1 96 ? 2.494 -23.062 5.945 1 93.25 96 PRO A CA 1
ATOM 692 C C . PRO A 1 96 ? 2.924 -23.375 4.516 1 93.25 96 PRO A C 1
ATOM 694 O O . PRO A 1 96 ? 2.645 -24.469 4.008 1 93.25 96 PRO A O 1
ATOM 697 N N . GLY A 1 97 ? 3.471 -22.438 3.791 1 92.25 97 GLY A N 1
ATOM 698 C CA . GLY A 1 97 ? 3.918 -22.578 2.416 1 92.25 97 GLY A CA 1
ATOM 699 C C . GLY A 1 97 ? 3.916 -21.281 1.643 1 92.25 97 GLY A C 1
ATOM 700 O O . GLY A 1 97 ? 3.717 -20.203 2.221 1 92.25 97 GLY A O 1
ATOM 701 N N . PRO A 1 98 ? 4.246 -21.359 0.391 1 89.88 98 PRO A N 1
ATOM 702 C CA . PRO A 1 98 ? 4.344 -20.156 -0.442 1 89.88 98 PRO A CA 1
ATOM 703 C C . PRO A 1 98 ? 3.027 -19.391 -0.529 1 89.88 98 PRO A C 1
ATOM 705 O O . PRO A 1 98 ? 3.031 -18.156 -0.617 1 89.88 98 PRO A O 1
ATOM 708 N N . GLY A 1 99 ? 1.984 -20.156 -0.522 1 92 99 GLY A N 1
ATOM 709 C CA . GLY A 1 99 ? 0.682 -19.5 -0.546 1 92 99 GLY A CA 1
ATOM 710 C C . GLY A 1 99 ? 0.437 -18.609 0.654 1 92 99 GLY A C 1
ATOM 711 O O . GLY A 1 99 ? -0.052 -17.484 0.509 1 92 99 GLY A O 1
ATOM 712 N N . ARG A 1 100 ? 0.752 -19.094 1.859 1 95.19 100 ARG A N 1
ATOM 713 C CA . ARG A 1 100 ? 0.585 -18.312 3.072 1 95.19 100 ARG A CA 1
ATOM 714 C C . ARG A 1 100 ? 1.477 -17.078 3.045 1 95.19 100 ARG A C 1
ATOM 716 O O . ARG A 1 100 ? 1.065 -15.992 3.477 1 95.19 100 ARG A O 1
ATOM 723 N N . THR A 1 101 ? 2.676 -17.234 2.537 1 93.5 101 THR A N 1
ATOM 724 C CA . THR A 1 101 ? 3.611 -16.125 2.461 1 93.5 101 THR A CA 1
ATOM 725 C C . THR A 1 101 ? 3.07 -15.023 1.553 1 93.5 101 THR A C 1
ATOM 727 O O . THR A 1 101 ? 3.107 -13.844 1.908 1 93.5 101 THR A O 1
ATOM 730 N N . MET A 1 102 ? 2.57 -15.453 0.454 1 93.44 102 MET A N 1
ATOM 731 C CA . MET A 1 102 ? 2.006 -14.492 -0.49 1 93.44 102 MET A CA 1
ATOM 732 C C . MET A 1 102 ? 0.813 -13.766 0.123 1 93.44 102 MET A C 1
ATOM 734 O O . MET A 1 102 ? 0.695 -12.547 0.001 1 93.44 102 MET A O 1
ATOM 738 N N . GLN A 1 103 ? -0.023 -14.539 0.798 1 95.94 103 GLN A N 1
ATOM 739 C CA . GLN A 1 103 ? -1.189 -13.922 1.424 1 95.94 103 GLN A CA 1
ATOM 740 C C . GLN A 1 103 ? -0.774 -12.945 2.521 1 95.94 103 GLN A C 1
ATOM 742 O O . GLN A 1 103 ? -1.396 -11.898 2.691 1 95.94 103 GLN A O 1
ATOM 747 N N . ARG A 1 104 ? 0.214 -13.289 3.244 1 97.12 104 ARG A N 1
ATOM 748 C CA . ARG A 1 104 ? 0.701 -12.414 4.305 1 97.12 104 ARG A CA 1
ATOM 749 C C . ARG A 1 104 ? 1.257 -11.117 3.732 1 97.12 104 ARG A C 1
ATOM 751 O O . ARG A 1 104 ? 1.026 -10.039 4.285 1 97.12 104 ARG A O 1
ATOM 758 N N . VAL A 1 105 ? 1.995 -11.203 2.656 1 97.19 105 VAL A N 1
ATOM 759 C CA . VAL A 1 105 ? 2.539 -10.023 1.994 1 97.19 105 VAL A CA 1
ATOM 760 C C . VAL A 1 105 ? 1.398 -9.125 1.53 1 97.19 105 VAL A C 1
ATOM 762 O O . VAL A 1 105 ? 1.429 -7.91 1.754 1 97.19 105 VAL A O 1
ATOM 765 N N . GLN A 1 106 ? 0.396 -9.781 0.911 1 98.12 106 GLN A N 1
ATOM 766 C CA . GLN A 1 106 ? -0.749 -9 0.456 1 98.12 106 GLN A CA 1
ATOM 767 C C . GLN A 1 106 ? -1.454 -8.328 1.629 1 98.12 106 GLN A C 1
ATOM 769 O O . GLN A 1 106 ? -1.855 -7.164 1.532 1 98.12 106 GLN A O 1
ATOM 774 N N . PHE A 1 107 ? -1.619 -9.031 2.752 1 98.69 107 PHE A N 1
ATOM 775 C CA . PHE A 1 107 ? -2.256 -8.484 3.945 1 98.69 107 PHE A CA 1
ATOM 776 C C . PHE A 1 107 ? -1.488 -7.273 4.457 1 98.69 107 PHE A C 1
ATOM 778 O O . PHE A 1 107 ? -2.084 -6.234 4.75 1 98.69 107 PHE A O 1
ATOM 785 N N . LEU A 1 108 ? -0.231 -7.414 4.527 1 98.75 108 LEU A N 1
ATOM 786 C CA . LEU A 1 108 ? 0.596 -6.352 5.09 1 98.75 108 LEU A CA 1
ATOM 787 C C . LEU A 1 108 ? 0.641 -5.145 4.156 1 98.75 108 LEU A C 1
ATOM 789 O O . LEU A 1 108 ? 0.66 -4 4.613 1 98.75 108 LEU A O 1
ATOM 793 N N . LYS A 1 109 ? 0.731 -5.348 2.848 1 98.81 109 LYS A N 1
ATOM 794 C CA . LYS A 1 109 ? 0.657 -4.227 1.915 1 98.81 109 LYS A CA 1
ATOM 795 C C . LYS A 1 109 ? -0.662 -3.475 2.064 1 98.81 109 LYS A C 1
ATOM 797 O O . LYS A 1 109 ? -0.68 -2.242 2.096 1 98.81 109 LYS A O 1
ATOM 802 N N . ASN A 1 110 ? -1.761 -4.262 2.217 1 98.88 110 ASN A N 1
ATOM 803 C CA . ASN A 1 110 ? -3.061 -3.627 2.398 1 98.88 110 ASN A CA 1
ATOM 804 C C . ASN A 1 110 ? -3.133 -2.863 3.717 1 98.88 110 ASN A C 1
ATOM 806 O O . ASN A 1 110 ? -3.771 -1.812 3.797 1 98.88 110 ASN A O 1
ATOM 810 N N . LEU A 1 111 ? -2.502 -3.383 4.699 1 98.88 111 LEU A N 1
ATOM 811 C CA . LEU A 1 111 ? -2.412 -2.654 5.961 1 98.88 111 LEU A CA 1
ATOM 812 C C . LEU A 1 111 ? -1.704 -1.317 5.766 1 98.88 111 LEU A C 1
ATOM 814 O O . LEU A 1 111 ? -2.137 -0.297 6.309 1 98.88 111 LEU A O 1
ATOM 818 N N . GLY A 1 112 ? -0.637 -1.344 5.031 1 98.94 112 GLY A N 1
ATOM 819 C CA . GLY A 1 112 ? 0.047 -0.104 4.699 1 98.94 112 GLY A CA 1
ATOM 820 C C . GLY A 1 112 ? -0.822 0.869 3.926 1 98.94 112 GLY A C 1
ATOM 821 O O . GLY A 1 112 ? -0.82 2.07 4.207 1 98.94 112 GLY A O 1
ATOM 822 N N . LEU A 1 113 ? -1.53 0.341 2.969 1 98.94 113 LEU A N 1
ATOM 823 C CA . LEU A 1 113 ? -2.436 1.186 2.199 1 98.94 113 LEU A CA 1
ATOM 824 C C . LEU A 1 113 ? -3.504 1.798 3.1 1 98.94 113 LEU A C 1
ATOM 826 O O . LEU A 1 113 ? -3.863 2.967 2.938 1 98.94 113 LEU A O 1
ATOM 830 N N . LEU A 1 114 ? -4.023 0.992 4.02 1 98.94 114 LEU A N 1
ATOM 831 C CA . LEU A 1 114 ? -4.961 1.513 5.008 1 98.94 114 LEU A CA 1
ATOM 832 C C . LEU A 1 114 ? -4.344 2.664 5.793 1 98.94 114 LEU A C 1
ATOM 834 O O . LEU A 1 114 ? -5.012 3.658 6.078 1 98.94 114 LEU A O 1
ATOM 838 N N . GLY A 1 115 ? -3.123 2.477 6.145 1 98.81 115 GLY A N 1
ATOM 839 C CA . GLY A 1 115 ? -2.416 3.555 6.816 1 98.81 115 GLY A CA 1
ATOM 840 C C . GLY A 1 115 ? -2.355 4.828 5.996 1 98.81 115 GLY A C 1
ATOM 841 O O . GLY A 1 115 ? -2.576 5.922 6.523 1 98.81 115 GLY A O 1
ATOM 842 N N . GLY A 1 116 ? -2.018 4.684 4.715 1 98.69 116 GLY A N 1
ATOM 843 C CA . GLY A 1 116 ? -2.041 5.84 3.834 1 98.69 116 GLY A CA 1
ATOM 844 C C . GLY A 1 116 ? -3.395 6.52 3.779 1 98.69 116 GLY A C 1
ATOM 845 O O . GLY A 1 116 ? -3.479 7.75 3.812 1 98.69 116 GLY A O 1
ATOM 846 N N . LEU A 1 117 ? -4.41 5.766 3.678 1 98.81 117 LEU A N 1
ATOM 847 C CA . LEU A 1 117 ? -5.762 6.312 3.646 1 98.81 117 LEU A CA 1
ATOM 848 C C . LEU A 1 117 ? -6.086 7.031 4.953 1 98.81 117 LEU A C 1
ATOM 850 O O . LEU A 1 117 ? -6.734 8.078 4.941 1 98.81 117 LEU A O 1
ATOM 854 N N . ALA A 1 118 ? -5.688 6.469 6.066 1 98.38 118 ALA A N 1
ATOM 855 C CA . ALA A 1 118 ? -5.902 7.121 7.352 1 98.38 118 ALA A CA 1
ATOM 856 C C . ALA A 1 118 ? -5.219 8.484 7.395 1 98.38 118 ALA A C 1
ATOM 858 O O . ALA A 1 118 ? -5.762 9.445 7.953 1 98.38 118 ALA A O 1
ATOM 859 N N . LEU A 1 119 ? -4.078 8.57 6.82 1 97.44 119 LEU A N 1
ATOM 860 C CA . LEU A 1 119 ? -3.355 9.836 6.777 1 97.44 119 LEU A CA 1
ATOM 861 C C . LEU A 1 119 ? -4.09 10.852 5.91 1 97.44 119 LEU A C 1
ATOM 863 O O . LEU A 1 119 ? -4.062 12.047 6.191 1 97.44 119 LEU A O 1
ATOM 867 N N . VAL A 1 120 ? -4.742 10.375 4.875 1 97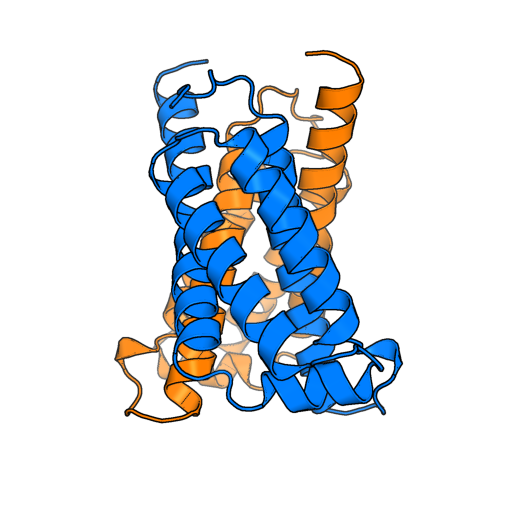.25 120 VAL A N 1
ATOM 868 C CA . VAL A 1 120 ? -5.559 11.266 4.055 1 97.25 120 VAL A CA 1
ATOM 869 C C . VAL A 1 120 ? -6.723 11.805 4.883 1 97.25 120 VAL A C 1
ATOM 871 O O . VAL A 1 120 ? -7.023 13 4.832 1 97.25 120 VAL A O 1
ATOM 874 N N . VAL A 1 121 ? -7.355 10.922 5.66 1 96.94 121 VAL A N 1
ATOM 875 C CA . VAL A 1 121 ? -8.484 11.328 6.488 1 96.94 121 VAL A CA 1
ATOM 876 C C . VAL A 1 121 ? -8.055 12.438 7.441 1 96.94 121 VAL A C 1
ATOM 878 O O . VAL A 1 121 ? -8.812 13.375 7.691 1 96.94 121 VAL A O 1
ATOM 881 N N . CYS A 1 122 ? -6.82 12.391 7.891 1 94.06 122 CYS A N 1
ATOM 882 C CA . CYS A 1 122 ? -6.344 13.297 8.938 1 94.06 122 CYS A CA 1
ATOM 883 C C . CYS A 1 122 ? -5.621 14.492 8.336 1 94.06 122 CYS A C 1
ATOM 885 O O . CYS A 1 122 ? -5.113 15.352 9.062 1 94.06 122 CYS A O 1
ATOM 887 N N . ASP A 1 123 ? -5.496 14.531 7.039 1 88.19 123 ASP A N 1
ATOM 888 C CA . ASP A 1 123 ? -4.832 15.633 6.355 1 88.19 123 ASP A CA 1
ATOM 889 C C . ASP A 1 123 ? -5.578 16.953 6.57 1 88.19 123 ASP A C 1
ATOM 891 O O . ASP A 1 123 ? -6.797 17.016 6.387 1 88.19 123 ASP A O 1
ATOM 895 N N . PRO A 1 124 ? -4.953 17.953 6.961 1 79.31 124 PRO A N 1
ATOM 896 C CA . PRO A 1 124 ? -5.609 19.219 7.293 1 79.31 124 PRO A CA 1
ATOM 897 C C . PRO A 1 124 ? -6.137 19.953 6.062 1 79.31 124 PRO A C 1
ATOM 899 O O . PRO A 1 124 ? -6.945 20.875 6.184 1 79.31 124 PRO A O 1
ATOM 902 N N . GLY A 1 125 ? -5.742 19.5 4.918 1 73.75 125 GLY A N 1
ATOM 903 C CA . GLY A 1 125 ? -6.215 20.203 3.744 1 73.75 125 GLY A CA 1
ATOM 904 C C . GLY A 1 125 ? -7.727 20.203 3.613 1 73.75 125 GLY A C 1
ATOM 905 O O . GLY A 1 125 ? -8.414 19.438 4.289 1 73.75 125 GLY A O 1
ATOM 906 N N . ARG A 1 126 ? -8.297 21.25 2.936 1 66.44 126 ARG A N 1
ATOM 907 C CA . ARG A 1 126 ? -9.727 21.453 2.768 1 66.44 126 ARG A CA 1
ATOM 908 C C . ARG A 1 126 ? -10.32 20.406 1.819 1 66.44 126 ARG A C 1
ATOM 910 O O . ARG A 1 126 ? -9.711 20.078 0.8 1 66.44 126 ARG A O 1
ATOM 917 N N . ASP A 1 127 ? -11.375 19.828 2.336 1 70.31 127 ASP A N 1
ATOM 918 C CA . ASP A 1 127 ? -12.148 18.938 1.476 1 70.31 127 ASP A CA 1
ATOM 919 C C . ASP A 1 127 ? -12.828 19.719 0.352 1 70.31 127 ASP A C 1
ATOM 921 O O . ASP A 1 127 ? -13.336 20.828 0.574 1 70.31 127 ASP A O 1
ATOM 925 N N . ARG A 1 128 ? -12.516 19.438 -0.933 1 67.31 128 ARG A N 1
ATOM 926 C CA . ARG A 1 128 ? -13.281 20.047 -2.016 1 67.31 128 ARG A CA 1
ATOM 927 C C . ARG A 1 128 ? -14.719 19.531 -2.023 1 67.31 128 ARG A C 1
ATOM 929 O O . ARG A 1 128 ? -14.953 18.328 -1.909 1 67.31 128 ARG A O 1
ATOM 936 N N . ASP A 1 129 ? -15.672 20.344 -1.5 1 63.59 129 ASP A N 1
ATOM 937 C CA . ASP A 1 129 ? -17.078 19.984 -1.484 1 63.59 129 ASP A CA 1
ATOM 938 C C . ASP A 1 129 ? -17.625 19.781 -2.902 1 63.59 129 ASP A C 1
ATOM 940 O O . ASP A 1 129 ? -17.141 20.438 -3.842 1 63.59 129 ASP A O 1
ATOM 944 N N . ALA A 1 130 ? -18.297 18.688 -3.154 1 51.78 130 ALA A N 1
ATOM 945 C CA . ALA A 1 130 ? -19 18.547 -4.422 1 51.78 130 ALA A CA 1
ATOM 946 C C . ALA A 1 130 ? -19.938 19.719 -4.664 1 51.78 130 ALA A C 1
ATOM 948 O O . ALA A 1 130 ? -20.469 20.312 -3.717 1 51.78 130 ALA A O 1
ATOM 949 N N . MET B 1 1 ? -4.652 20.656 15.5 1 61.34 1 MET B N 1
ATOM 950 C CA . MET B 1 1 ? -5.066 19.297 15.156 1 61.34 1 MET B CA 1
ATOM 951 C C . MET B 1 1 ? -5.543 18.547 16.391 1 61.34 1 MET B C 1
ATOM 953 O O . MET B 1 1 ? -4.848 18.5 17.406 1 61.34 1 MET B O 1
ATOM 957 N N . GLY B 1 2 ? -6.879 18.172 16.469 1 81.56 2 GLY B N 1
ATOM 958 C CA . GLY B 1 2 ? -7.457 17.547 17.656 1 81.56 2 GLY B CA 1
ATOM 959 C C . GLY B 1 2 ? -6.875 16.172 17.953 1 81.56 2 GLY B C 1
ATOM 960 O O . GLY B 1 2 ? -6.012 15.688 17.219 1 81.56 2 GLY B O 1
ATOM 961 N N . LEU B 1 3 ? -7.012 15.68 19.078 1 88.75 3 LEU B N 1
ATOM 962 C CA . LEU B 1 3 ? -6.562 14.375 19.547 1 88.75 3 LEU B CA 1
ATOM 963 C C . LEU B 1 3 ? -6.859 13.289 18.531 1 88.75 3 LEU B C 1
ATOM 965 O O . LEU B 1 3 ? -6.039 12.391 18.312 1 88.75 3 LEU B O 1
ATOM 969 N N . THR B 1 4 ? -7.984 13.43 17.969 1 89 4 THR B N 1
ATOM 970 C CA . THR B 1 4 ? -8.391 12.43 17 1 89 4 THR B CA 1
ATOM 971 C C . THR B 1 4 ? -7.465 12.445 15.781 1 89 4 THR B C 1
ATOM 973 O O . THR B 1 4 ? -7.039 11.391 15.305 1 89 4 THR B O 1
ATOM 976 N N . ALA B 1 5 ? -7.109 13.547 15.32 1 91.5 5 ALA B N 1
ATOM 977 C CA . ALA B 1 5 ? -6.219 13.672 14.164 1 91.5 5 ALA B CA 1
ATOM 978 C C . ALA B 1 5 ? -4.812 13.18 14.508 1 91.5 5 ALA B C 1
ATOM 980 O O . ALA B 1 5 ? -4.152 12.547 13.688 1 91.5 5 ALA B O 1
ATOM 981 N N . ARG B 1 6 ? -4.344 13.453 15.727 1 92.5 6 ARG B N 1
ATOM 982 C CA . ARG B 1 6 ? -3.021 13.023 16.172 1 92.5 6 ARG B CA 1
ATOM 983 C C . ARG B 1 6 ? -2.932 11.508 16.234 1 92.5 6 ARG B C 1
ATOM 985 O O . ARG B 1 6 ? -1.942 10.914 15.789 1 92.5 6 ARG B O 1
ATOM 992 N N . VAL B 1 7 ? -3.926 10.93 16.781 1 95.62 7 VAL B N 1
ATOM 993 C CA . VAL B 1 7 ? -3.969 9.477 16.906 1 95.62 7 VAL B CA 1
ATOM 994 C C . VAL B 1 7 ? -4.086 8.828 15.531 1 95.62 7 VAL B C 1
ATOM 996 O O . VAL B 1 7 ? -3.439 7.82 15.25 1 95.62 7 VAL B O 1
ATOM 999 N N . GLY B 1 8 ? -4.902 9.422 14.641 1 95.5 8 GLY B N 1
ATOM 1000 C CA . GLY B 1 8 ? -5.031 8.93 13.281 1 95.5 8 GLY B CA 1
ATOM 1001 C C . GLY B 1 8 ? -3.729 8.961 12.508 1 95.5 8 GLY B C 1
ATOM 1002 O O . GLY B 1 8 ? -3.402 8.008 11.789 1 95.5 8 GLY B O 1
ATOM 1003 N N . ARG B 1 9 ? -3.029 10.016 12.656 1 95.19 9 ARG B N 1
ATOM 1004 C CA . ARG B 1 9 ? -1.743 10.148 11.984 1 95.19 9 ARG B CA 1
ATOM 1005 C C . ARG B 1 9 ? -0.742 9.125 12.516 1 95.19 9 ARG B C 1
ATOM 1007 O O . ARG B 1 9 ? 0.021 8.539 11.75 1 95.19 9 ARG B O 1
ATOM 1014 N N . LEU B 1 10 ? -0.767 8.945 13.828 1 96.06 10 LEU B N 1
ATOM 1015 C CA . LEU B 1 10 ? 0.098 7.934 14.43 1 96.06 10 LEU B CA 1
ATOM 1016 C C . LEU B 1 10 ? -0.246 6.543 13.906 1 96.06 10 LEU B C 1
ATOM 1018 O O . LEU B 1 10 ? 0.641 5.793 13.492 1 96.06 10 LEU B O 1
ATOM 1022 N N . LEU B 1 11 ? -1.527 6.246 13.898 1 97.62 11 LEU B N 1
ATOM 1023 C CA . LEU B 1 11 ? -1.971 4.93 13.445 1 97.62 11 LEU B CA 1
ATOM 1024 C C . LEU B 1 11 ? -1.654 4.727 11.969 1 97.62 11 LEU B C 1
ATOM 1026 O O . LEU B 1 11 ? -1.279 3.627 11.555 1 97.62 11 LEU B O 1
ATOM 1030 N N . GLY B 1 12 ? -1.859 5.762 11.156 1 98.12 12 GLY B N 1
ATOM 1031 C CA . GLY B 1 12 ? -1.52 5.68 9.75 1 98.12 12 GLY B CA 1
ATOM 1032 C C . GLY B 1 12 ? -0.053 5.383 9.5 1 98.12 12 GLY B C 1
ATOM 1033 O O . GLY B 1 12 ? 0.282 4.492 8.719 1 98.12 12 GLY B O 1
ATOM 1034 N N . ARG B 1 13 ? 0.773 6.039 10.195 1 97.5 13 ARG B N 1
ATOM 1035 C CA . ARG B 1 13 ? 2.211 5.84 10.062 1 97.5 13 ARG B CA 1
ATOM 1036 C C . ARG B 1 13 ? 2.617 4.441 10.516 1 97.5 13 ARG B C 1
ATOM 1038 O O . ARG B 1 13 ? 3.359 3.746 9.82 1 97.5 13 ARG B O 1
ATOM 1045 N N . VAL B 1 14 ? 2.154 4.023 11.664 1 98.69 14 VAL B N 1
ATOM 1046 C CA . VAL B 1 14 ? 2.535 2.742 12.25 1 98.69 14 VAL B CA 1
ATOM 1047 C C . VAL B 1 14 ? 2.025 1.601 11.367 1 98.69 14 VAL B C 1
ATOM 1049 O O . VAL B 1 14 ? 2.686 0.566 11.242 1 98.69 14 VAL B O 1
ATOM 1052 N N . ALA B 1 15 ? 0.911 1.818 10.711 1 98.88 15 ALA B N 1
ATOM 1053 C CA . ALA B 1 15 ? 0.329 0.791 9.852 1 98.88 15 ALA B CA 1
ATOM 1054 C C . ALA B 1 15 ? 1.2 0.547 8.625 1 98.88 15 ALA B C 1
ATOM 1056 O O . ALA B 1 15 ? 1.153 -0.53 8.023 1 98.88 15 ALA B O 1
ATOM 1057 N N . LEU B 1 16 ? 2.037 1.479 8.234 1 98.88 16 LEU B N 1
ATOM 1058 C CA . L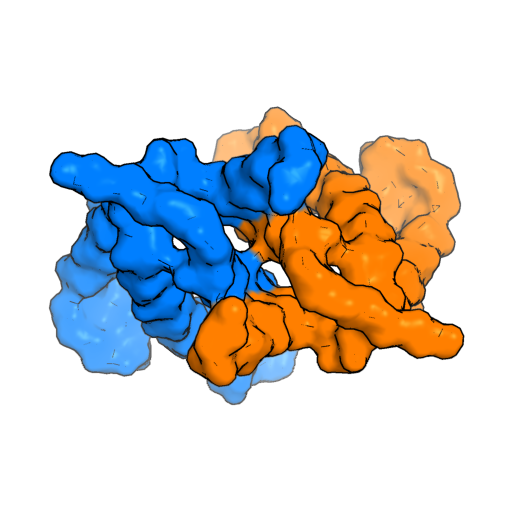EU B 1 16 ? 2.91 1.362 7.074 1 98.88 16 LEU B CA 1
ATOM 1059 C C . LEU B 1 16 ? 4.133 0.512 7.395 1 98.88 16 LEU B C 1
ATOM 1061 O O . LEU B 1 16 ? 4.758 -0.051 6.492 1 98.88 16 LEU B O 1
ATOM 1065 N N . ALA B 1 17 ? 4.48 0.317 8.594 1 98.94 17 ALA B N 1
ATOM 1066 C CA . ALA B 1 17 ? 5.789 -0.161 9.023 1 98.94 17 ALA B CA 1
ATOM 1067 C C . ALA B 1 17 ? 5.93 -1.664 8.797 1 98.94 17 ALA B C 1
ATOM 1069 O O . ALA B 1 17 ? 6.953 -2.131 8.297 1 98.94 17 ALA B O 1
ATOM 1070 N N . PRO B 1 18 ? 4.914 -2.43 9.086 1 98.94 18 PRO B N 1
ATOM 1071 C CA . PRO B 1 18 ? 5.125 -3.879 9.141 1 98.94 18 PRO B CA 1
ATOM 1072 C C . PRO B 1 18 ? 5.551 -4.461 7.789 1 98.94 18 PRO B C 1
ATOM 1074 O O . PRO B 1 18 ? 6.379 -5.375 7.742 1 98.94 18 PRO B O 1
ATOM 1077 N N . ILE B 1 19 ? 5.051 -3.982 6.676 1 98.88 19 ILE B N 1
ATOM 1078 C CA . ILE B 1 19 ? 5.391 -4.555 5.379 1 98.88 19 ILE B CA 1
ATOM 1079 C C . ILE B 1 19 ? 6.891 -4.41 5.125 1 98.88 19 ILE B C 1
ATOM 1081 O O . ILE B 1 19 ? 7.527 -5.32 4.59 1 98.88 19 ILE B O 1
ATOM 1085 N N . PHE B 1 20 ? 7.449 -3.297 5.57 1 98.94 20 PHE B N 1
ATOM 1086 C CA . PHE B 1 20 ? 8.875 -3.062 5.352 1 98.94 20 PHE B CA 1
ATOM 1087 C C . PHE B 1 20 ? 9.711 -3.891 6.316 1 98.94 20 PHE B C 1
ATOM 1089 O O . PHE B 1 20 ? 10.75 -4.43 5.938 1 98.94 20 PHE B O 1
ATOM 1096 N N . ILE B 1 21 ? 9.281 -3.98 7.555 1 98.94 21 ILE B N 1
ATOM 1097 C CA . ILE B 1 21 ? 10.023 -4.738 8.555 1 98.94 21 ILE B CA 1
ATOM 1098 C C . ILE B 1 21 ? 10.039 -6.219 8.18 1 98.94 21 ILE B C 1
ATOM 1100 O O . ILE B 1 21 ? 11.094 -6.852 8.164 1 98.94 21 ILE B O 1
ATOM 1104 N N . VAL B 1 22 ? 8.93 -6.75 7.824 1 98.56 22 VAL B N 1
ATOM 1105 C CA . VAL B 1 22 ? 8.805 -8.172 7.527 1 98.56 22 VAL B CA 1
ATOM 1106 C C . VAL B 1 22 ? 9.508 -8.492 6.211 1 98.56 22 VAL B C 1
ATOM 1108 O O . VAL B 1 22 ? 10.312 -9.422 6.141 1 98.56 22 VAL B O 1
ATOM 1111 N N . ALA B 1 23 ? 9.234 -7.77 5.129 1 98.12 23 ALA B N 1
ATOM 1112 C CA . ALA B 1 23 ? 9.875 -7.996 3.838 1 98.12 23 ALA B CA 1
ATOM 1113 C C . ALA B 1 23 ? 11.391 -7.789 3.938 1 98.12 23 ALA B C 1
ATOM 1115 O O . ALA B 1 23 ? 12.164 -8.523 3.32 1 98.12 23 ALA B O 1
ATOM 1116 N N . GLY B 1 24 ? 11.727 -6.754 4.672 1 98.69 24 GLY B N 1
ATOM 1117 C CA . GLY B 1 24 ? 13.148 -6.508 4.855 1 98.69 24 GLY B CA 1
ATOM 1118 C C . GLY B 1 24 ? 13.867 -7.641 5.566 1 98.69 24 GLY B C 1
ATOM 1119 O O . GLY B 1 24 ? 14.953 -8.047 5.152 1 98.69 24 GLY B O 1
ATOM 1120 N N . PHE B 1 25 ? 13.281 -8.055 6.637 1 98.38 25 PHE B N 1
ATOM 1121 C CA . PHE B 1 25 ? 13.875 -9.148 7.391 1 98.38 25 PHE B CA 1
ATOM 1122 C C . PHE B 1 25 ? 13.992 -10.398 6.523 1 98.38 25 PHE B C 1
ATOM 1124 O O . PHE B 1 25 ? 15 -11.102 6.57 1 98.38 25 PHE B O 1
ATOM 1131 N N . GLU B 1 26 ? 12.969 -10.695 5.781 1 97.44 26 GLU B N 1
ATOM 1132 C CA . GLU B 1 26 ? 13.016 -11.828 4.863 1 97.44 26 GLU B CA 1
ATOM 1133 C C . GLU B 1 26 ? 14.141 -11.68 3.848 1 97.44 26 GLU B C 1
ATOM 1135 O O . GLU B 1 26 ? 14.875 -12.633 3.574 1 97.44 26 GLU B O 1
ATOM 1140 N N . ALA B 1 27 ? 14.25 -10.461 3.305 1 97.75 27 ALA B N 1
ATOM 1141 C CA . ALA B 1 27 ? 15.297 -10.203 2.316 1 97.75 27 ALA B CA 1
ATOM 1142 C C . ALA B 1 27 ? 16.688 -10.367 2.93 1 97.75 27 ALA B C 1
ATOM 1144 O O . ALA B 1 27 ? 17.609 -10.805 2.254 1 97.75 27 ALA B O 1
ATOM 1145 N N . LEU B 1 28 ? 16.828 -10.047 4.184 1 97.38 28 LEU B N 1
ATOM 1146 C CA . LEU B 1 28 ? 18.078 -10.172 4.906 1 97.38 28 LEU B CA 1
ATOM 1147 C C . LEU B 1 28 ? 18.406 -11.633 5.191 1 97.38 28 LEU B C 1
ATOM 1149 O O . LEU B 1 28 ? 19.531 -12.078 4.961 1 97.38 28 LEU B O 1
ATOM 1153 N N . ARG B 1 29 ? 17.422 -12.352 5.598 1 96.5 29 ARG B N 1
ATOM 1154 C CA . ARG B 1 29 ? 17.641 -13.703 6.094 1 96.5 29 ARG B CA 1
ATOM 1155 C C . ARG B 1 29 ? 17.641 -14.711 4.949 1 96.5 29 ARG B C 1
ATOM 1157 O O . ARG B 1 29 ? 18.453 -15.641 4.941 1 96.5 29 ARG B O 1
ATOM 1164 N N . ASP B 1 30 ? 16.75 -14.562 4.031 1 95.94 30 ASP B N 1
ATOM 1165 C CA . ASP B 1 30 ? 16.547 -15.453 2.893 1 95.94 30 ASP B CA 1
ATOM 1166 C C . ASP B 1 30 ? 16.062 -14.68 1.671 1 95.94 30 ASP B C 1
ATOM 1168 O O . ASP B 1 30 ? 14.859 -14.617 1.412 1 95.94 30 ASP B O 1
ATOM 1172 N N . PRO B 1 31 ? 17.031 -14.273 0.925 1 95.31 31 PRO B N 1
ATOM 1173 C CA . PRO B 1 31 ? 16.672 -13.383 -0.181 1 95.31 31 PRO B CA 1
ATOM 1174 C C . PRO B 1 31 ? 15.781 -14.055 -1.219 1 95.31 31 PRO B C 1
ATOM 1176 O O . PRO B 1 31 ? 15.133 -13.375 -2.014 1 95.31 31 PRO B O 1
ATOM 1179 N N . GLY B 1 32 ? 15.828 -15.43 -1.188 1 93.12 32 GLY B N 1
ATOM 1180 C CA . GLY B 1 32 ? 14.984 -16.125 -2.15 1 93.12 32 GLY B CA 1
ATOM 1181 C C . GLY B 1 32 ? 15.305 -15.773 -3.59 1 93.12 32 GLY B C 1
ATOM 1182 O O . GLY B 1 32 ? 16.469 -15.805 -3.994 1 93.12 32 GLY B O 1
ATOM 1183 N N . HIS B 1 33 ? 14.266 -15.453 -4.363 1 93.5 33 HIS B N 1
ATOM 1184 C CA . HIS B 1 33 ? 14.422 -15.203 -5.789 1 93.5 33 HIS B CA 1
ATOM 1185 C C . HIS B 1 33 ? 14.797 -13.742 -6.055 1 93.5 33 HIS B C 1
ATOM 1187 O O . HIS B 1 33 ? 15.102 -13.375 -7.188 1 93.5 33 HIS B O 1
ATOM 1193 N N . ARG B 1 34 ? 14.922 -12.938 -5.062 1 96.44 34 ARG B N 1
ATOM 1194 C CA . ARG B 1 34 ? 15.133 -11.5 -5.227 1 96.44 34 ARG B CA 1
ATOM 1195 C C . ARG B 1 34 ? 16.453 -11.219 -5.953 1 96.44 34 ARG B C 1
ATOM 1197 O O . ARG B 1 34 ? 16.5 -10.375 -6.844 1 96.44 34 ARG B O 1
ATOM 1204 N N . PRO B 1 35 ? 17.484 -11.984 -5.605 1 97.69 35 PRO B N 1
ATOM 1205 C CA . PRO B 1 35 ? 18.75 -11.711 -6.305 1 97.69 35 PRO B CA 1
ATOM 1206 C C . PRO B 1 35 ? 18.672 -12.016 -7.797 1 97.69 35 PRO B C 1
ATOM 1208 O O . PRO B 1 35 ? 19.281 -11.312 -8.609 1 97.69 35 PRO B O 1
ATOM 1211 N N . GLU B 1 36 ? 17.969 -12.984 -8.18 1 96.81 36 GLU B N 1
ATOM 1212 C CA . GLU B 1 36 ? 17.812 -13.312 -9.594 1 96.81 36 GLU B CA 1
ATOM 1213 C C . GLU B 1 36 ? 17.094 -12.188 -10.336 1 96.81 36 GLU B C 1
ATOM 1215 O O . GLU B 1 36 ? 17.453 -11.844 -11.461 1 96.81 36 GLU B O 1
ATOM 1220 N N . VAL B 1 37 ? 16.078 -11.641 -9.695 1 95 37 VAL B N 1
ATOM 1221 C CA . VAL B 1 37 ? 15.328 -10.531 -10.281 1 95 37 VAL B CA 1
ATOM 1222 C C . VAL B 1 37 ? 16.25 -9.32 -10.445 1 95 37 VAL B C 1
ATOM 1224 O O . VAL B 1 37 ? 16.25 -8.68 -11.5 1 95 37 VAL B O 1
ATOM 1227 N N . ALA B 1 38 ? 17.016 -9.055 -9.469 1 96.62 38 ALA B N 1
ATOM 1228 C CA . ALA B 1 38 ? 17.953 -7.938 -9.508 1 96.62 38 ALA B CA 1
ATOM 1229 C C . ALA B 1 38 ? 19.016 -8.148 -10.586 1 96.62 38 ALA B C 1
ATOM 1231 O O . ALA B 1 38 ? 19.375 -7.207 -11.305 1 96.62 38 ALA B O 1
ATOM 1232 N N . ALA B 1 39 ? 19.422 -9.406 -10.664 1 97 39 ALA B N 1
ATOM 1233 C CA . ALA B 1 39 ? 20.422 -9.734 -11.688 1 97 39 ALA B CA 1
ATOM 1234 C C . ALA B 1 39 ? 19.859 -9.523 -13.086 1 97 39 ALA B C 1
ATOM 1236 O O . ALA B 1 39 ? 20.531 -8.984 -13.961 1 97 39 ALA B O 1
ATOM 1237 N N . LYS B 1 40 ? 18.672 -9.938 -13.289 1 94.94 40 LYS B N 1
ATOM 1238 C CA . LYS B 1 40 ? 18.016 -9.781 -14.586 1 94.94 40 LYS B CA 1
ATOM 1239 C C . LYS B 1 40 ? 17.859 -8.305 -14.953 1 94.94 40 LYS B C 1
ATOM 1241 O O . LYS B 1 40 ? 17.875 -7.953 -16.141 1 94.94 40 LYS B O 1
ATOM 1246 N N . ALA B 1 41 ? 17.828 -7.453 -13.969 1 94.75 41 ALA B N 1
ATOM 1247 C CA . ALA B 1 41 ? 17.688 -6.016 -14.195 1 94.75 41 ALA B CA 1
ATOM 1248 C C . ALA B 1 41 ? 19.062 -5.371 -14.414 1 94.75 41 ALA B C 1
ATOM 1250 O O . ALA B 1 41 ? 19.156 -4.156 -14.617 1 94.75 41 ALA B O 1
ATOM 1251 N N . GLY B 1 42 ? 20.109 -6.133 -14.25 1 95.38 42 GLY B N 1
ATOM 1252 C CA . GLY B 1 42 ? 21.453 -5.648 -14.555 1 95.38 42 GLY B CA 1
ATOM 1253 C C . GLY B 1 42 ? 22.156 -5.031 -13.359 1 95.38 42 GLY B C 1
ATOM 1254 O O . GLY B 1 42 ? 23.141 -4.316 -13.516 1 95.38 42 GLY B O 1
ATOM 1255 N N . LEU B 1 43 ? 21.625 -5.273 -12.227 1 96.06 43 LEU B N 1
ATOM 1256 C CA . LEU B 1 43 ? 22.25 -4.695 -11.039 1 96.06 43 LEU B CA 1
ATOM 1257 C C . LEU B 1 43 ? 23.453 -5.504 -10.602 1 96.06 43 LEU B C 1
ATOM 1259 O O . LEU B 1 43 ? 23.438 -6.738 -10.664 1 96.06 43 LEU B O 1
ATOM 1263 N N . PRO B 1 44 ? 24.484 -4.762 -10.281 1 96.62 44 PRO B N 1
ATOM 1264 C CA . PRO B 1 44 ? 25.656 -5.48 -9.805 1 96.62 44 PRO B CA 1
ATOM 1265 C C . PRO B 1 44 ? 25.5 -6.027 -8.391 1 96.62 44 PRO B C 1
ATOM 1267 O O . PRO B 1 44 ? 24.703 -5.5 -7.609 1 96.62 44 PRO B O 1
ATOM 1270 N N . SER B 1 45 ? 26.203 -7.121 -8.109 1 97.5 45 SER B N 1
ATOM 1271 C CA . SER B 1 45 ? 26.188 -7.73 -6.781 1 97.5 45 SER B CA 1
ATOM 1272 C C . SER B 1 45 ? 24.75 -7.914 -6.277 1 97.5 45 SER B C 1
ATOM 1274 O O . SER B 1 45 ? 24.422 -7.461 -5.18 1 97.5 45 SER B O 1
ATOM 1276 N N . PRO B 1 46 ? 24.031 -8.672 -6.965 1 97.5 46 PRO B N 1
ATOM 1277 C CA . PRO B 1 46 ? 22.594 -8.719 -6.699 1 97.5 46 PRO B CA 1
ATOM 1278 C C . PRO B 1 46 ? 22.281 -9.156 -5.27 1 97.5 46 PRO B C 1
ATOM 1280 O O . PRO B 1 46 ? 21.406 -8.578 -4.625 1 97.5 46 PRO B O 1
ATOM 1283 N N . GLU B 1 47 ? 22.875 -10.141 -4.797 1 97.62 47 GLU B N 1
ATOM 1284 C CA . GLU B 1 47 ? 22.578 -10.609 -3.447 1 97.62 47 GLU B CA 1
ATOM 1285 C C . GLU B 1 47 ? 22.906 -9.547 -2.406 1 97.62 47 GLU B C 1
ATOM 1287 O O . GLU B 1 47 ? 22.141 -9.336 -1.463 1 97.62 47 GLU B O 1
ATOM 1292 N N . LEU B 1 48 ? 23.984 -8.922 -2.592 1 97.88 48 LEU B N 1
ATOM 1293 C CA . LEU B 1 48 ? 24.375 -7.867 -1.665 1 97.88 48 LEU B CA 1
ATOM 1294 C C . LEU B 1 48 ? 23.359 -6.73 -1.685 1 97.88 48 LEU B C 1
ATOM 1296 O O . LEU B 1 48 ? 22.953 -6.227 -0.63 1 97.88 48 LEU B O 1
ATOM 1300 N N . LEU B 1 49 ? 22.984 -6.344 -2.848 1 98 49 LEU B N 1
ATOM 1301 C CA . LEU B 1 49 ? 22.031 -5.246 -2.979 1 98 49 LEU B CA 1
ATOM 1302 C C . LEU B 1 49 ? 20.703 -5.602 -2.32 1 98 49 LEU B C 1
ATOM 1304 O O . LEU B 1 49 ? 20.078 -4.758 -1.67 1 98 49 LEU B O 1
ATOM 1308 N N . VAL B 1 50 ? 20.312 -6.863 -2.48 1 98.31 50 VAL B N 1
ATOM 1309 C CA . VAL B 1 50 ? 19.047 -7.324 -1.903 1 98.31 50 VAL B CA 1
ATOM 1310 C C . VAL B 1 50 ? 19.141 -7.289 -0.379 1 98.31 50 VAL B C 1
ATOM 1312 O O . VAL B 1 50 ? 18.219 -6.824 0.292 1 98.31 50 VAL B O 1
ATOM 1315 N N . ARG B 1 51 ? 20.188 -7.695 0.161 1 98.56 51 ARG B N 1
ATOM 1316 C CA . ARG B 1 51 ? 20.344 -7.734 1.611 1 98.56 51 ARG B CA 1
ATOM 1317 C C . ARG B 1 51 ? 20.516 -6.332 2.184 1 98.56 51 ARG B C 1
ATOM 1319 O O . ARG B 1 51 ? 20 -6.031 3.266 1 98.56 51 ARG B O 1
ATOM 1326 N N . LEU B 1 52 ? 21.188 -5.465 1.444 1 98.25 52 LEU B N 1
ATOM 1327 C CA . LEU B 1 52 ? 21.312 -4.074 1.871 1 98.25 52 LEU B CA 1
ATOM 1328 C C . LEU B 1 52 ? 19.953 -3.387 1.868 1 98.25 52 LEU B C 1
ATOM 1330 O O . LEU B 1 52 ? 19.625 -2.631 2.787 1 98.25 52 LEU B O 1
ATOM 1334 N N . ASN B 1 53 ? 19.281 -3.672 0.833 1 98.44 53 ASN B N 1
ATOM 1335 C CA . ASN B 1 53 ? 17.922 -3.139 0.794 1 98.44 53 ASN B CA 1
ATOM 1336 C C . ASN B 1 53 ? 17.078 -3.654 1.961 1 98.44 53 ASN B C 1
ATOM 1338 O O . ASN B 1 53 ? 16.297 -2.902 2.555 1 98.44 53 ASN B O 1
ATOM 1342 N N . GLY B 1 54 ? 17.203 -4.988 2.205 1 98.75 54 GLY B N 1
ATOM 1343 C CA . GLY B 1 54 ? 16.5 -5.547 3.357 1 98.75 54 GLY B CA 1
ATOM 1344 C C . GLY B 1 54 ? 16.828 -4.832 4.652 1 98.75 54 GLY B C 1
ATOM 1345 O O . GLY B 1 54 ? 15.938 -4.527 5.445 1 98.75 54 GLY B O 1
ATOM 1346 N N . ALA B 1 55 ? 18.078 -4.543 4.859 1 98.81 55 ALA B N 1
ATOM 1347 C CA . ALA B 1 55 ? 18.516 -3.832 6.062 1 98.81 55 ALA B CA 1
ATOM 1348 C C . ALA B 1 55 ? 17.906 -2.434 6.125 1 98.81 55 ALA B C 1
ATOM 1350 O O . ALA B 1 55 ? 17.453 -1.993 7.184 1 98.81 55 ALA B O 1
ATOM 1351 N N . ALA B 1 56 ? 17.922 -1.771 5.004 1 98.69 56 ALA B N 1
ATOM 1352 C CA . ALA B 1 56 ? 17.344 -0.433 4.926 1 98.69 56 ALA B CA 1
ATOM 1353 C C . ALA B 1 56 ? 15.844 -0.465 5.227 1 98.69 56 ALA B C 1
ATOM 1355 O O . ALA B 1 56 ? 15.32 0.42 5.91 1 98.69 56 ALA B O 1
ATOM 1356 N N . MET B 1 57 ? 15.227 -1.493 4.727 1 98.94 57 MET B N 1
ATOM 1357 C CA . MET B 1 57 ? 13.789 -1.626 4.934 1 98.94 57 MET B CA 1
ATOM 1358 C C . MET B 1 57 ? 13.477 -1.885 6.406 1 98.94 57 MET B C 1
ATOM 1360 O O . MET B 1 57 ? 12.547 -1.288 6.961 1 98.94 57 MET B O 1
ATOM 1364 N N . VAL B 1 58 ? 14.195 -2.729 7.027 1 98.88 58 VAL B N 1
ATOM 1365 C CA . VAL B 1 58 ? 13.984 -2.992 8.445 1 98.88 58 VAL B CA 1
ATOM 1366 C C . VAL B 1 58 ? 14.227 -1.716 9.25 1 98.88 58 VAL B C 1
ATOM 1368 O O . VAL B 1 58 ? 13.406 -1.338 10.086 1 98.88 58 VAL B O 1
ATOM 1371 N N . ALA B 1 59 ? 15.297 -1.038 8.961 1 98.88 59 ALA B N 1
ATOM 1372 C CA . ALA B 1 59 ? 15.625 0.199 9.664 1 98.88 59 ALA B CA 1
ATOM 1373 C C . ALA B 1 59 ? 14.547 1.256 9.453 1 98.88 59 ALA B C 1
ATOM 1375 O O . ALA B 1 59 ? 14.102 1.897 10.406 1 98.88 59 ALA B O 1
ATOM 1376 N N . GLY B 1 60 ? 14.203 1.425 8.219 1 98.88 60 GLY B N 1
ATOM 1377 C CA . GLY B 1 60 ? 13.156 2.391 7.914 1 98.88 60 GLY B CA 1
ATOM 1378 C C . GLY B 1 60 ? 11.82 2.047 8.547 1 98.88 60 GLY B C 1
ATOM 1379 O O . GLY B 1 60 ? 11.141 2.922 9.078 1 98.88 60 GLY B O 1
ATOM 1380 N N . GLY B 1 61 ? 11.43 0.747 8.43 1 98.88 61 GLY B N 1
ATOM 1381 C CA . GLY B 1 61 ? 10.203 0.307 9.078 1 98.88 61 GLY B CA 1
ATOM 1382 C C . GLY B 1 61 ? 10.188 0.566 10.578 1 98.88 61 GLY B C 1
ATOM 1383 O O . GLY B 1 61 ? 9.188 1.026 11.125 1 98.88 61 GLY B O 1
ATOM 1384 N N . LEU B 1 62 ? 11.242 0.287 11.234 1 98.81 62 LEU B N 1
ATOM 1385 C CA . LEU B 1 62 ? 11.359 0.545 12.664 1 98.81 62 LEU B CA 1
ATOM 1386 C C . LEU B 1 62 ? 11.297 2.041 12.953 1 98.81 62 LEU B C 1
ATOM 1388 O O . LEU B 1 62 ? 10.711 2.461 13.961 1 98.81 62 LEU B O 1
ATOM 1392 N N . GLY B 1 63 ? 11.953 2.795 12.125 1 98.44 63 GLY B N 1
ATOM 1393 C CA . GLY B 1 63 ? 11.836 4.238 12.258 1 98.44 63 GLY B CA 1
ATOM 1394 C C . GLY B 1 63 ? 10.406 4.738 12.18 1 98.44 63 GLY B C 1
ATOM 1395 O O . GLY B 1 63 ? 9.992 5.586 12.969 1 98.44 63 GLY B O 1
ATOM 1396 N N . LEU B 1 64 ? 9.641 4.23 11.266 1 98.44 64 LEU B N 1
ATOM 1397 C CA . LEU B 1 64 ? 8.234 4.609 11.141 1 98.44 64 LEU B CA 1
ATOM 1398 C C . LEU B 1 64 ? 7.445 4.184 12.367 1 98.44 64 LEU B C 1
ATOM 1400 O O . LEU B 1 64 ? 6.641 4.957 12.891 1 98.44 64 LEU B O 1
ATOM 1404 N N . ALA B 1 65 ? 7.672 2.951 12.797 1 98.38 65 ALA B N 1
ATOM 1405 C CA . ALA B 1 65 ? 6.918 2.383 13.914 1 98.38 65 ALA B CA 1
ATOM 1406 C C . ALA B 1 65 ? 7.18 3.158 15.203 1 98.38 65 ALA B C 1
ATOM 1408 O O . ALA B 1 65 ? 6.266 3.363 16 1 98.38 65 ALA B O 1
ATOM 1409 N N . THR B 1 66 ? 8.375 3.654 15.359 1 97.31 66 THR B N 1
ATOM 1410 C CA . THR B 1 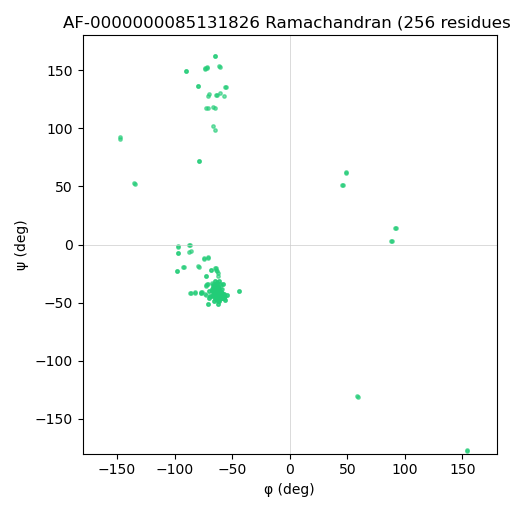66 ? 8.75 4.305 16.609 1 97.31 66 THR B CA 1
ATOM 1411 C C . THR B 1 66 ? 8.617 5.82 16.5 1 97.31 66 THR B C 1
ATOM 1413 O O . THR B 1 66 ? 8.586 6.527 17.5 1 97.31 66 THR B O 1
ATOM 1416 N N . GLY B 1 67 ? 8.664 6.273 15.359 1 96 67 GLY B N 1
ATOM 1417 C CA . GLY B 1 67 ? 8.641 7.711 15.125 1 96 67 GLY B CA 1
ATOM 1418 C C . GLY B 1 67 ? 10.023 8.336 15.141 1 96 67 GLY B C 1
ATOM 1419 O O . GLY B 1 67 ? 10.156 9.555 14.992 1 96 67 GLY B O 1
ATOM 1420 N N . LEU B 1 68 ? 11.016 7.516 15.297 1 95.88 68 LEU B N 1
ATOM 1421 C CA . LEU B 1 68 ? 12.391 8.008 15.297 1 95.88 68 LEU B CA 1
ATOM 1422 C C . LEU B 1 68 ? 12.812 8.438 13.891 1 95.88 68 LEU B C 1
ATOM 1424 O O . LEU B 1 68 ? 12.898 7.602 12.984 1 95.88 68 LEU B O 1
ATOM 1428 N N . ARG B 1 69 ? 13.133 9.742 13.703 1 96.38 69 ARG B N 1
ATOM 1429 C CA . ARG B 1 69 ? 13.508 10.305 12.406 1 96.38 69 ARG B CA 1
ATOM 1430 C C . ARG B 1 69 ? 12.555 9.836 11.312 1 96.38 69 ARG B C 1
ATOM 1432 O O . ARG B 1 69 ? 13 9.336 10.273 1 96.38 69 ARG B O 1
ATOM 1439 N N . ARG B 1 70 ? 11.328 9.984 11.531 1 96.44 70 ARG B N 1
ATOM 1440 C CA . ARG B 1 70 ? 10.305 9.398 10.672 1 96.44 70 ARG B CA 1
ATOM 1441 C C . ARG B 1 70 ? 10.398 9.938 9.258 1 96.44 70 ARG B C 1
ATOM 1443 O O . ARG B 1 70 ? 10.094 9.234 8.289 1 96.44 70 ARG B O 1
ATOM 1450 N N . ARG B 1 71 ? 10.82 11.164 9.078 1 96.69 71 ARG B N 1
ATOM 1451 C CA . ARG B 1 71 ? 10.945 11.711 7.727 1 96.69 71 ARG B CA 1
ATOM 1452 C C . ARG B 1 71 ? 12.078 11.047 6.965 1 96.69 71 ARG B C 1
ATOM 1454 O O . ARG B 1 71 ? 11.93 10.695 5.793 1 96.69 71 ARG B O 1
ATOM 1461 N N . LEU B 1 72 ? 13.188 10.898 7.664 1 97.44 72 LEU B N 1
ATOM 1462 C CA . LEU B 1 72 ? 14.32 10.227 7.047 1 97.44 72 LEU B CA 1
ATOM 1463 C C . LEU B 1 72 ? 13.992 8.766 6.746 1 97.44 72 LEU B C 1
ATOM 1465 O O . LEU B 1 72 ? 14.352 8.25 5.691 1 97.44 72 LEU B O 1
ATOM 1469 N N . ALA B 1 73 ? 13.359 8.141 7.699 1 98.5 73 ALA B N 1
ATOM 1470 C CA . ALA B 1 73 ? 12.922 6.766 7.5 1 98.5 73 ALA B CA 1
ATOM 1471 C C . ALA B 1 73 ? 12.016 6.652 6.273 1 98.5 73 ALA B C 1
ATOM 1473 O O . ALA B 1 73 ? 12.227 5.789 5.418 1 98.5 73 ALA B O 1
ATOM 1474 N N . ALA B 1 74 ? 11.07 7.543 6.16 1 98.75 74 ALA B N 1
ATOM 1475 C CA . ALA B 1 74 ? 10.125 7.516 5.043 1 98.75 74 ALA B CA 1
ATOM 1476 C C . ALA B 1 74 ? 10.836 7.781 3.719 1 98.75 74 ALA B C 1
ATOM 1478 O O . ALA B 1 74 ? 10.547 7.129 2.711 1 98.75 74 ALA B O 1
ATOM 1479 N N . LEU B 1 75 ? 11.742 8.703 3.697 1 98.56 75 LEU B N 1
ATOM 1480 C CA . LEU B 1 75 ? 12.484 9.008 2.479 1 98.56 75 LEU B CA 1
ATOM 1481 C C . LEU B 1 75 ? 13.32 7.809 2.039 1 98.56 75 LEU B C 1
ATOM 1483 O O . LEU B 1 75 ? 13.383 7.492 0.849 1 98.56 75 LEU B O 1
ATOM 1487 N N . GLY B 1 76 ? 13.984 7.223 2.996 1 98.81 76 GLY B N 1
ATOM 1488 C CA . GLY B 1 76 ? 14.727 6.012 2.684 1 98.81 76 GLY B CA 1
ATOM 1489 C C . GLY B 1 76 ? 13.852 4.895 2.146 1 98.81 76 GLY B C 1
ATOM 1490 O O . GLY B 1 76 ? 14.227 4.203 1.198 1 98.81 76 GLY B O 1
ATOM 1491 N N . LEU B 1 77 ? 12.711 4.727 2.701 1 98.94 77 LEU B N 1
ATOM 1492 C CA . LEU B 1 77 ? 11.789 3.684 2.266 1 98.94 77 LEU B CA 1
ATOM 1493 C C . LEU B 1 77 ? 11.188 4.023 0.908 1 98.94 77 LEU B C 1
ATOM 1495 O O . LEU B 1 77 ? 10.914 3.129 0.102 1 98.94 77 LEU B O 1
ATOM 1499 N N . ILE B 1 78 ? 10.945 5.301 0.605 1 98.94 78 ILE B N 1
ATOM 1500 C CA . ILE B 1 78 ? 10.516 5.711 -0.726 1 98.94 78 ILE B CA 1
ATOM 1501 C C . ILE B 1 78 ? 11.562 5.297 -1.76 1 98.94 78 ILE B C 1
ATOM 1503 O O . ILE B 1 78 ? 11.219 4.75 -2.811 1 98.94 78 ILE B O 1
ATOM 1507 N N . ALA B 1 79 ? 12.797 5.559 -1.423 1 98.81 79 ALA B N 1
ATOM 1508 C CA . ALA B 1 79 ? 13.867 5.184 -2.34 1 98.81 79 ALA B CA 1
ATOM 1509 C C . ALA B 1 79 ? 13.93 3.67 -2.521 1 98.81 79 ALA B C 1
ATOM 1511 O O . ALA B 1 79 ? 14.008 3.176 -3.648 1 98.81 79 ALA B O 1
ATOM 1512 N N . SER B 1 80 ? 13.891 2.934 -1.453 1 98.69 80 SER B N 1
ATOM 1513 C CA . SER B 1 80 ? 13.953 1.477 -1.488 1 98.69 80 SER B CA 1
ATOM 1514 C C . SER B 1 80 ? 12.773 0.887 -2.246 1 98.69 80 SER B C 1
ATOM 1516 O O . SER B 1 80 ? 12.953 0.105 -3.182 1 98.69 80 SER B O 1
ATOM 1518 N N . LEU B 1 81 ? 11.586 1.311 -1.866 1 98.75 81 LEU B N 1
ATOM 1519 C CA . LEU B 1 81 ? 10.375 0.789 -2.48 1 98.75 81 LEU B CA 1
ATOM 1520 C C . LEU B 1 81 ? 10.289 1.192 -3.949 1 98.75 81 LEU B C 1
ATOM 1522 O O . LEU B 1 81 ? 9.836 0.411 -4.789 1 98.75 81 LEU B O 1
ATOM 1526 N N . GLY B 1 82 ? 10.664 2.475 -4.242 1 98.56 82 GLY B N 1
ATOM 1527 C CA . GLY B 1 82 ? 10.688 2.902 -5.633 1 98.56 82 GLY B CA 1
ATOM 1528 C C . GLY B 1 82 ? 11.57 2.027 -6.508 1 98.56 82 GLY B C 1
ATOM 1529 O O . GLY B 1 82 ? 11.141 1.571 -7.566 1 98.56 82 GLY B O 1
ATOM 1530 N N . ALA B 1 83 ? 12.773 1.772 -6.012 1 96.94 83 ALA B N 1
ATOM 1531 C CA . ALA B 1 83 ? 13.711 0.954 -6.77 1 96.94 83 ALA B CA 1
ATOM 1532 C C . ALA B 1 83 ? 13.211 -0.481 -6.902 1 96.94 83 ALA B C 1
ATOM 1534 O O . ALA B 1 83 ? 13.234 -1.054 -7.996 1 96.94 83 ALA B O 1
ATOM 1535 N N . THR B 1 84 ? 12.695 -1.046 -5.828 1 96.88 84 THR B N 1
ATOM 1536 C CA . THR B 1 84 ? 12.281 -2.445 -5.852 1 96.88 84 THR B CA 1
ATOM 1537 C C . THR B 1 84 ? 11.008 -2.621 -6.672 1 96.88 84 THR B C 1
ATOM 1539 O O . THR B 1 84 ? 10.773 -3.693 -7.23 1 96.88 84 THR B O 1
ATOM 1542 N N . THR B 1 85 ? 10.211 -1.569 -6.738 1 97.88 85 THR B N 1
ATOM 1543 C CA . THR B 1 85 ? 8.984 -1.641 -7.527 1 97.88 85 THR B CA 1
ATOM 1544 C C . THR B 1 85 ? 9.297 -1.682 -9.016 1 97.88 85 THR B C 1
ATOM 1546 O O . THR B 1 85 ? 8.758 -2.514 -9.75 1 97.88 85 THR B O 1
ATOM 1549 N N . VAL B 1 86 ? 10.195 -0.812 -9.484 1 96.94 86 VAL B N 1
ATOM 1550 C CA . VAL B 1 86 ? 10.547 -0.743 -10.898 1 96.94 86 VAL B CA 1
ATOM 1551 C C . VAL B 1 86 ? 11.258 -2.025 -11.32 1 96.94 86 VAL B C 1
ATOM 1553 O O . VAL B 1 86 ? 11.016 -2.553 -12.406 1 96.94 86 VAL B O 1
ATOM 1556 N N . VAL B 1 87 ? 12.055 -2.559 -10.461 1 95.31 87 VAL B N 1
ATOM 1557 C CA . VAL B 1 87 ? 12.867 -3.73 -10.773 1 95.31 87 VAL B CA 1
ATOM 1558 C C . VAL B 1 87 ? 12.031 -4.996 -10.609 1 95.31 87 VAL B C 1
ATOM 1560 O O . VAL B 1 87 ? 12.141 -5.926 -11.422 1 95.31 87 VAL B O 1
ATOM 1563 N N . GLY B 1 88 ? 11.234 -5.02 -9.57 1 94.56 88 GLY B N 1
ATOM 1564 C CA . GLY B 1 88 ? 10.57 -6.254 -9.188 1 94.56 88 GLY B CA 1
ATOM 1565 C C . GLY B 1 88 ? 9.195 -6.406 -9.805 1 94.56 88 GLY B C 1
ATOM 1566 O O . GLY B 1 88 ? 8.641 -7.504 -9.828 1 94.56 88 GLY B O 1
ATOM 1567 N N . HIS B 1 89 ? 8.57 -5.332 -10.266 1 95.56 89 HIS B N 1
ATOM 1568 C CA . HIS B 1 89 ? 7.207 -5.395 -10.789 1 95.56 89 HIS B CA 1
ATOM 1569 C C . HIS B 1 89 ? 7.086 -4.629 -12.102 1 95.56 89 HIS B C 1
ATOM 1571 O O . HIS B 1 89 ? 6.195 -3.789 -12.258 1 95.56 89 HIS B O 1
ATOM 1577 N N . PRO B 1 90 ? 7.992 -4.957 -13.078 1 94.06 90 PRO B N 1
ATOM 1578 C CA . PRO B 1 90 ? 7.91 -4.316 -14.398 1 94.06 90 PRO B CA 1
ATOM 1579 C C . PRO B 1 90 ? 6.828 -4.926 -15.281 1 94.06 90 PRO B C 1
ATOM 1581 O O . PRO B 1 90 ? 7.141 -5.562 -16.297 1 94.06 90 PRO B O 1
ATOM 1584 N N . PHE B 1 91 ? 5.605 -4.676 -14.969 1 95.38 91 PHE B N 1
ATOM 1585 C CA . PHE B 1 91 ? 4.488 -5.332 -15.641 1 95.38 91 PHE B CA 1
ATOM 1586 C C . PHE B 1 91 ? 4.453 -4.965 -17.125 1 95.38 91 PHE B C 1
ATOM 1588 O O . PHE B 1 91 ? 3.945 -5.73 -17.938 1 95.38 91 PHE B O 1
ATOM 1595 N N . TRP B 1 92 ? 5.031 -3.861 -17.578 1 94.56 92 TRP B N 1
ATOM 1596 C CA . TRP B 1 92 ? 5.027 -3.404 -18.969 1 94.56 92 TRP B CA 1
ATOM 1597 C C . TRP B 1 92 ? 5.969 -4.246 -19.812 1 94.56 92 TRP B C 1
ATOM 1599 O O . TRP B 1 92 ? 5.926 -4.18 -21.047 1 94.56 92 TRP B O 1
ATOM 1609 N N . ARG B 1 93 ? 6.793 -5.047 -19.172 1 92.25 93 ARG B N 1
ATOM 1610 C CA . ARG B 1 93 ? 7.703 -5.926 -19.906 1 92.25 93 ARG B CA 1
ATOM 1611 C C . ARG B 1 93 ? 7.117 -7.328 -20.031 1 92.25 93 ARG B C 1
ATOM 1613 O O . ARG B 1 93 ? 7.684 -8.18 -20.719 1 92.25 93 ARG B O 1
ATOM 1620 N N . GLU B 1 94 ? 5.988 -7.551 -19.344 1 91.62 94 GLU B N 1
ATOM 1621 C CA . GLU B 1 94 ? 5.398 -8.891 -19.328 1 91.62 94 GLU B CA 1
ATOM 1622 C C . GLU B 1 94 ? 4.406 -9.07 -20.469 1 91.62 94 GLU B C 1
ATOM 1624 O O . GLU B 1 94 ? 3.727 -8.125 -20.859 1 91.62 94 GLU B O 1
ATOM 1629 N N . GLU B 1 95 ? 4.344 -10.328 -20.891 1 92.94 95 GLU B N 1
ATOM 1630 C CA . GLU B 1 95 ? 3.312 -10.68 -21.859 1 92.94 95 GLU B CA 1
ATOM 1631 C C . GLU B 1 95 ? 1.929 -10.695 -21.219 1 92.94 95 GLU B C 1
ATOM 1633 O O . GLU B 1 95 ? 1.801 -10.93 -20.016 1 92.94 95 GLU B O 1
ATOM 1638 N N . PRO B 1 96 ? 0.951 -10.43 -22.031 1 93.06 96 PRO B N 1
ATOM 1639 C CA . PRO B 1 96 ? -0.406 -10.453 -21.484 1 93.06 96 PRO B CA 1
ATOM 1640 C C . PRO B 1 96 ? -0.746 -11.789 -20.812 1 93.06 96 PRO B C 1
ATOM 1642 O O . PRO B 1 96 ? -0.345 -12.844 -21.297 1 93.06 96 PRO B O 1
ATOM 1645 N N . GLY B 1 97 ? -1.354 -11.789 -19.656 1 92.19 97 GLY B N 1
ATOM 1646 C CA . GLY B 1 97 ? -1.729 -12.977 -18.891 1 92.19 97 GLY B CA 1
ATOM 1647 C C . GLY B 1 97 ? -1.822 -12.734 -17.406 1 92.19 97 GLY B C 1
ATOM 1648 O O . GLY B 1 97 ? -1.749 -11.586 -16.953 1 92.19 97 GLY B O 1
ATOM 1649 N N . PRO B 1 98 ? -2.1 -13.766 -16.672 1 89.81 98 PRO B N 1
ATOM 1650 C CA . PRO B 1 98 ? -2.279 -13.641 -15.219 1 89.81 98 PRO B CA 1
ATOM 1651 C C . PRO B 1 98 ? -1.038 -13.102 -14.516 1 89.81 98 PRO B C 1
ATOM 1653 O O . PRO B 1 98 ? -1.154 -12.375 -13.523 1 89.81 98 PRO B O 1
ATOM 1656 N N . GLY B 1 99 ? 0.07 -13.484 -15.055 1 91.88 99 GLY B N 1
ATOM 1657 C CA . GLY B 1 99 ? 1.306 -12.969 -14.484 1 91.88 99 GLY B CA 1
ATOM 1658 C C . GLY B 1 99 ? 1.419 -11.461 -14.57 1 91.88 99 GLY B C 1
ATOM 1659 O O . GLY B 1 99 ? 1.797 -10.805 -13.594 1 91.88 99 GLY B O 1
ATOM 1660 N N . ARG B 1 100 ? 1.112 -10.891 -15.75 1 95.12 100 ARG B N 1
ATOM 1661 C CA . ARG B 1 100 ? 1.157 -9.445 -15.914 1 95.12 100 ARG B CA 1
ATOM 1662 C C . ARG B 1 100 ? 0.153 -8.75 -15 1 95.12 100 ARG B C 1
ATOM 1664 O O . ARG B 1 100 ? 0.443 -7.695 -14.445 1 95.12 100 ARG B O 1
ATOM 1671 N N . THR B 1 101 ? -1.007 -9.352 -14.852 1 93.38 101 THR B N 1
ATOM 1672 C CA . THR B 1 101 ? -2.043 -8.773 -14 1 93.38 101 THR B CA 1
ATOM 1673 C C . THR B 1 101 ? -1.573 -8.711 -12.547 1 93.38 101 THR B C 1
ATOM 1675 O O . THR B 1 101 ? -1.733 -7.688 -11.883 1 93.38 101 THR B O 1
ATOM 1678 N N . MET B 1 102 ? -0.993 -9.789 -12.141 1 93.38 102 MET B N 1
ATOM 1679 C CA . MET B 1 102 ? -0.486 -9.836 -10.773 1 93.38 102 MET B CA 1
ATOM 1680 C C . MET B 1 102 ? 0.61 -8.797 -10.562 1 93.38 102 MET B C 1
ATOM 1682 O O . MET B 1 102 ? 0.621 -8.102 -9.547 1 93.38 102 MET B O 1
ATOM 1686 N N . GLN B 1 103 ? 1.481 -8.695 -11.555 1 95.81 103 GLN B N 1
ATOM 1687 C CA . GLN B 1 103 ? 2.561 -7.723 -11.445 1 95.81 103 GLN B CA 1
ATOM 1688 C C . GLN B 1 103 ? 2.014 -6.297 -11.422 1 95.81 103 GLN B C 1
ATOM 1690 O O . GLN B 1 103 ? 2.531 -5.438 -10.703 1 95.81 103 GLN B O 1
ATOM 1695 N N . ARG B 1 104 ? 1.021 -6.059 -12.195 1 97.12 104 ARG B N 1
ATOM 1696 C CA . ARG B 1 104 ? 0.41 -4.734 -12.234 1 97.12 104 ARG B CA 1
ATOM 1697 C C . ARG B 1 104 ? -0.24 -4.391 -10.891 1 97.12 104 ARG B C 1
ATOM 1699 O O . ARG B 1 104 ? -0.139 -3.258 -10.422 1 97.12 104 ARG B O 1
ATOM 1706 N N . VAL B 1 105 ? -0.909 -5.34 -10.297 1 97.12 105 VAL B N 1
ATOM 1707 C CA . VAL B 1 105 ? -1.529 -5.141 -8.992 1 97.12 105 VAL B CA 1
ATOM 1708 C C . VAL B 1 105 ? -0.458 -4.812 -7.957 1 97.12 105 VAL B C 1
ATOM 1710 O O . VAL B 1 105 ? -0.607 -3.865 -7.184 1 97.12 105 VAL B O 1
ATOM 1713 N N . GLN B 1 106 ? 0.622 -5.609 -8.016 1 98.12 106 GLN B N 1
ATOM 1714 C CA . GLN B 1 106 ? 1.709 -5.352 -7.082 1 98.12 106 GLN B CA 1
ATOM 1715 C C . GLN B 1 106 ? 2.295 -3.957 -7.289 1 98.12 106 GLN B C 1
ATOM 1717 O O . GLN B 1 106 ? 2.594 -3.252 -6.32 1 98.12 106 GLN B O 1
ATOM 1722 N N . PHE B 1 107 ? 2.48 -3.537 -8.555 1 98.62 107 PHE B N 1
ATOM 1723 C CA . PHE B 1 107 ? 3.01 -2.219 -8.875 1 98.62 107 PHE B CA 1
ATOM 1724 C C . PHE B 1 107 ? 2.113 -1.122 -8.312 1 98.62 107 PHE B C 1
ATOM 1726 O O . PHE B 1 107 ? 2.594 -0.18 -7.68 1 98.62 107 PHE B O 1
ATOM 1733 N N . LEU B 1 108 ? 0.869 -1.27 -8.516 1 98.75 108 LEU B N 1
ATOM 1734 C CA . LEU B 1 108 ? -0.076 -0.238 -8.102 1 98.75 108 LEU B CA 1
ATOM 1735 C C . LEU B 1 108 ? -0.194 -0.184 -6.586 1 98.75 108 LEU B C 1
ATOM 1737 O O . LEU B 1 108 ? -0.339 0.896 -6.008 1 98.75 108 LEU B O 1
ATOM 1741 N N . LYS B 1 109 ? -0.205 -1.323 -5.898 1 98.81 109 LYS B N 1
ATOM 1742 C CA . LYS B 1 109 ? -0.198 -1.312 -4.438 1 98.81 109 LYS B CA 1
ATOM 1743 C C . LYS B 1 109 ? 1.037 -0.595 -3.898 1 98.81 109 LYS B C 1
ATOM 1745 O O . LYS B 1 109 ? 0.937 0.217 -2.977 1 98.81 109 LYS B O 1
ATOM 1750 N N . ASN B 1 110 ? 2.197 -0.879 -4.555 1 98.88 110 ASN B N 1
ATOM 1751 C CA . ASN B 1 110 ? 3.424 -0.216 -4.125 1 98.88 110 ASN B CA 1
ATOM 1752 C C . ASN B 1 110 ? 3.373 1.285 -4.391 1 98.88 110 ASN B C 1
ATOM 1754 O O . ASN B 1 110 ? 3.908 2.076 -3.611 1 98.88 110 ASN B O 1
ATOM 1758 N N . LEU B 1 111 ? 2.742 1.641 -5.453 1 98.88 111 LEU B N 1
ATOM 1759 C CA . LEU B 1 111 ? 2.533 3.061 -5.715 1 98.88 111 LEU B CA 1
ATOM 1760 C C . LEU B 1 111 ? 1.713 3.703 -4.602 1 98.88 111 LEU B C 1
ATOM 1762 O O . LEU B 1 111 ? 2.025 4.805 -4.148 1 98.88 111 LEU B O 1
ATOM 1766 N N . GLY B 1 112 ? 0.686 3.035 -4.188 1 98.94 112 GLY B N 1
ATOM 1767 C CA . GLY B 1 112 ? -0.097 3.512 -3.057 1 98.94 112 GLY B CA 1
ATOM 1768 C C . GLY B 1 112 ? 0.709 3.625 -1.776 1 98.94 112 GLY B C 1
ATOM 1769 O O . GLY B 1 112 ? 0.585 4.605 -1.042 1 98.94 112 GLY B O 1
ATOM 1770 N N . LEU B 1 113 ? 1.506 2.615 -1.528 1 98.94 113 LEU B N 1
ATOM 1771 C CA . LEU B 1 113 ? 2.361 2.65 -0.348 1 98.94 113 LEU B CA 1
ATOM 1772 C C . LEU B 1 113 ? 3.328 3.83 -0.413 1 98.94 113 LEU B C 1
ATOM 1774 O O . LEU B 1 113 ? 3.58 4.488 0.599 1 98.94 113 LEU B O 1
ATOM 1778 N N . LEU B 1 114 ? 3.879 4.066 -1.602 1 98.94 114 LEU B N 1
ATOM 1779 C CA . LEU B 1 114 ? 4.719 5.242 -1.8 1 98.94 114 LEU B CA 1
ATOM 1780 C C . LEU B 1 114 ? 3.961 6.52 -1.455 1 98.94 114 LEU B C 1
ATOM 1782 O O . LEU B 1 114 ? 4.523 7.434 -0.85 1 98.94 114 LEU B O 1
ATOM 1786 N N . GLY B 1 115 ? 2.752 6.555 -1.874 1 98.81 115 GLY B N 1
ATOM 1787 C CA . GLY B 1 115 ? 1.919 7.688 -1.515 1 98.81 115 GLY B CA 1
ATOM 1788 C C . GLY B 1 115 ? 1.773 7.871 -0.016 1 98.81 115 GLY B C 1
ATOM 1789 O O .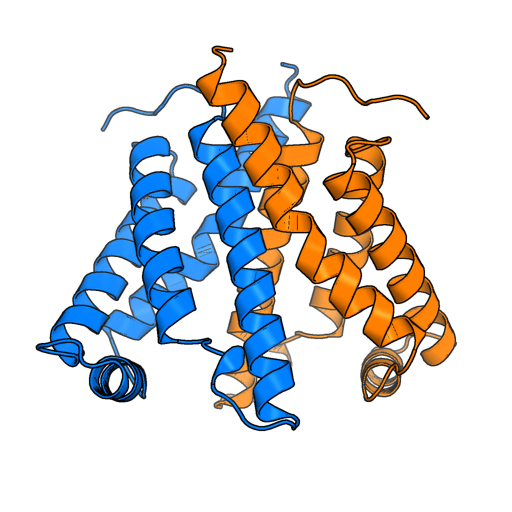 GLY B 1 115 ? 1.861 8.992 0.489 1 98.81 115 GLY B O 1
ATOM 1790 N N . GLY B 1 116 ? 1.508 6.773 0.683 1 98.69 116 GLY B N 1
ATOM 1791 C CA . GLY B 1 116 ? 1.46 6.84 2.135 1 98.69 116 GLY B CA 1
ATOM 1792 C C . GLY B 1 116 ? 2.744 7.359 2.75 1 98.69 116 GLY B C 1
ATOM 1793 O O . GLY B 1 116 ? 2.711 8.18 3.67 1 98.69 116 GLY B O 1
ATOM 1794 N N . LEU B 1 117 ? 3.834 6.898 2.281 1 98.81 117 LEU B N 1
ATOM 1795 C CA . LEU B 1 117 ? 5.129 7.352 2.777 1 98.81 117 LEU B CA 1
ATOM 1796 C C . LEU B 1 117 ? 5.328 8.836 2.5 1 98.81 117 LEU B C 1
ATOM 1798 O O . LEU B 1 117 ? 5.875 9.562 3.334 1 98.81 117 LEU B O 1
ATOM 1802 N N . ALA B 1 118 ? 4.938 9.297 1.324 1 98.38 118 ALA B N 1
ATOM 1803 C CA . ALA B 1 118 ? 5.031 10.719 1.003 1 98.38 118 ALA B CA 1
ATOM 1804 C C . ALA B 1 118 ? 4.223 11.555 1.988 1 98.38 118 ALA B C 1
ATOM 1806 O O . ALA B 1 118 ? 4.652 12.641 2.385 1 98.38 118 ALA B O 1
ATOM 1807 N N . LEU B 1 119 ? 3.102 11.055 2.379 1 97.38 119 LEU B N 1
ATOM 1808 C CA . LEU B 1 119 ? 2.27 11.766 3.342 1 97.38 119 LEU B CA 1
ATOM 1809 C C . LEU B 1 119 ? 2.945 11.82 4.707 1 97.38 119 LEU B C 1
ATOM 1811 O O . LEU B 1 119 ? 2.795 12.797 5.441 1 97.38 119 LEU B O 1
ATOM 1815 N N . VAL B 1 120 ? 3.682 10.789 5.039 1 97.25 120 VAL B N 1
ATOM 1816 C CA . VAL B 1 120 ? 4.449 10.805 6.277 1 97.25 120 VAL B CA 1
ATOM 1817 C C . VAL B 1 120 ? 5.52 11.898 6.211 1 97.25 120 VAL B C 1
ATOM 1819 O O . VAL B 1 120 ? 5.707 12.648 7.168 1 97.25 120 VAL B O 1
ATOM 1822 N N . VAL B 1 121 ? 6.195 11.977 5.062 1 96.88 121 VAL B N 1
ATOM 1823 C CA . VAL B 1 121 ? 7.246 12.969 4.887 1 96.88 121 VAL B CA 1
ATOM 1824 C C . VAL B 1 121 ? 6.672 14.375 5.098 1 96.88 121 VAL B C 1
ATOM 1826 O O . VAL B 1 121 ? 7.328 15.234 5.688 1 96.88 121 VAL B O 1
ATOM 1829 N N . CYS B 1 122 ? 5.43 14.57 4.719 1 94.06 122 CYS B N 1
ATOM 1830 C CA . CYS B 1 122 ? 4.828 15.906 4.711 1 94.06 122 CYS B CA 1
ATOM 1831 C C . CYS B 1 122 ? 4.023 16.141 5.98 1 94.06 122 CYS B C 1
ATOM 1833 O O . CYS B 1 122 ? 3.406 17.203 6.137 1 94.06 122 CYS B O 1
ATOM 1835 N N . ASP B 1 123 ? 3.953 15.172 6.84 1 88.06 123 ASP B N 1
ATOM 1836 C CA . ASP B 1 123 ? 3.211 15.289 8.094 1 88.06 123 ASP B CA 1
ATOM 1837 C C . ASP B 1 123 ? 3.818 16.359 8.992 1 88.06 123 ASP B C 1
ATOM 1839 O O . ASP B 1 123 ? 5.031 16.375 9.219 1 88.06 123 ASP B O 1
ATOM 1843 N N . PRO B 1 124 ? 3.078 17.25 9.477 1 79.12 124 PRO B N 1
ATOM 1844 C CA . PRO B 1 124 ? 3.6 18.375 10.25 1 79.12 124 PRO B CA 1
ATOM 1845 C C . PRO B 1 124 ? 4.113 17.953 11.625 1 79.12 124 PRO B C 1
ATOM 1847 O O . PRO B 1 124 ? 4.824 18.719 12.289 1 79.12 124 PRO B O 1
ATOM 1850 N N . GLY B 1 125 ? 3.826 16.75 11.992 1 73.06 125 GLY B N 1
ATOM 1851 C CA . GLY B 1 125 ? 4.285 16.359 13.312 1 73.06 125 GLY B CA 1
ATOM 1852 C C . GLY B 1 125 ? 5.797 16.406 13.453 1 73.06 125 GLY B C 1
ATOM 1853 O O . GLY B 1 125 ? 6.516 16.5 12.461 1 73.06 125 GLY B O 1
ATOM 1854 N N . ARG B 1 126 ? 6.293 16.609 14.719 1 66.06 126 ARG B N 1
ATOM 1855 C CA . ARG B 1 126 ? 7.707 16.75 15.047 1 66.06 126 ARG B CA 1
ATOM 1856 C C . ARG B 1 126 ? 8.438 15.414 14.898 1 66.06 126 ARG B C 1
ATOM 1858 O O . ARG B 1 126 ? 7.906 14.367 15.281 1 66.06 126 ARG B O 1
ATOM 1865 N N . ASP B 1 127 ? 9.5 15.523 14.141 1 68.69 127 ASP B N 1
ATOM 1866 C CA . ASP B 1 127 ? 10.391 14.367 14.07 1 68.69 127 ASP B CA 1
ATOM 1867 C C . ASP B 1 127 ? 11.031 14.086 15.43 1 68.69 127 ASP B C 1
ATOM 1869 O O . ASP B 1 127 ? 11.414 15.016 16.141 1 68.69 127 ASP B O 1
ATOM 1873 N N . ARG B 1 128 ? 10.773 12.898 16.062 1 65.19 128 ARG B N 1
ATOM 1874 C CA . ARG B 1 128 ? 11.516 12.547 17.266 1 65.19 128 ARG B CA 1
ATOM 1875 C C . ARG B 1 128 ? 12.992 12.352 16.953 1 65.19 128 ARG B C 1
ATOM 1877 O O . ARG B 1 128 ? 13.352 11.68 15.984 1 65.19 128 ARG B O 1
ATOM 1884 N N . ASP B 1 129 ? 13.82 13.391 17.219 1 60.56 129 ASP B N 1
ATOM 1885 C CA . ASP B 1 129 ? 15.266 13.312 17.031 1 60.56 129 ASP B CA 1
ATOM 1886 C C . ASP B 1 129 ? 15.867 12.164 17.828 1 60.56 129 ASP B C 1
ATOM 1888 O O . ASP B 1 129 ? 15.375 11.82 18.906 1 60.56 129 ASP B O 1
ATOM 1892 N N . ALA B 1 130 ? 16.625 11.312 17.172 1 50.81 130 ALA B N 1
ATOM 1893 C CA . ALA B 1 130 ? 17.422 10.352 17.938 1 50.81 130 ALA B CA 1
ATOM 1894 C C . ALA B 1 130 ? 18.281 11.055 18.984 1 50.81 130 ALA B C 1
ATOM 1896 O O . ALA B 1 130 ? 18.719 12.188 18.766 1 50.81 130 ALA B O 1
#

Radius of gyration: 18.15 Å;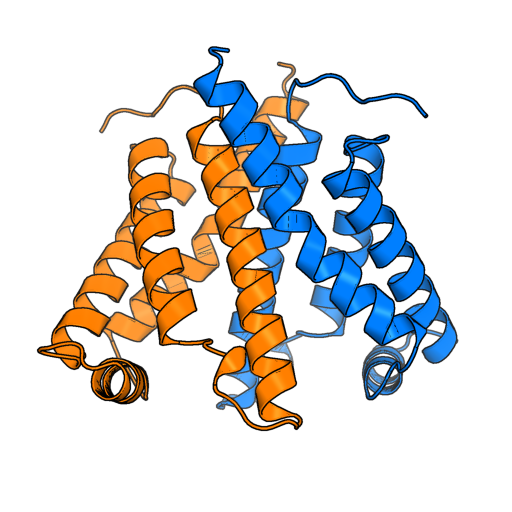 Cα contacts (8 Å, |Δi|>4): 428; chains: 2; bounding box: 51×49×41 Å

Organism: Acidimicrobium ferrooxidans (strain DSM 10331 / JCM 15462 / NBRC 103882 / ICP) (NCBI:txid525909)

Sequence (260 aa):
MGLTARVGRLLGRVALAPIFIVAGFEALRDPGHRPEVAAKAGLPSPELLVRLNGAAMVAGGLGLATGLRRRLAALGLIASLGATTVVGHPFWREEPGPGRTMQRVQFLKNLGLLGGLALVVCDPGRDRDAMGLTARVGRLLGRVALAPIFIVAGFEALRDPGHRPEVAAKAGLPSPELLVRLNGAAMVAGGLGLATGLRRRLAALGLIASLGATTVVGHPFWREEPGPGRTMQRVQFLKNLGLLGGLALVVCDPGRDRDA

Foldseek 3Di:
DDPVVVVVLLCLLLVLQPVLQVLLVCLQPPVDCQLVLCVVVPDPPSSVVSNVLSVLSNVLSVCSNVLAQVLVSLVSVLVSLVVCLVSVQVLVPDDDDPNSVVSVVVSVVSVVSNVSSVCSNVDPDDRPYD/DDPVVVVVLLCLLLVLQPVLQVLLVCLQPPVDCQLVLCVVVPDPPSSVVSNVLSVLSNVLSVCSNVLAQVLVSLVSVLVSLVVCLVSVQVLVPDDDDPNSVVSVVVSVVSVVSNVSSVCSNVDPDDRPYD